Protein AF-A0AA36IF65-F1 (afdb_monomer)

Secondary structure (DSSP, 8-state):
----S----------S--HHHHHHHHHHHHHTTPPP---------SS----EEEETTEEEE--GGGG--HHHHHHH---TT----HHHHHHHHHHHHHHH-S-HHHHTT-HHHHTTT-SS--HHHHHHHHHHHHHHHHHHHHTTSS-HHHHHHHHHHTTS------S-------------GGG-----GGGSHHHHHHHHHHHHHTT--S-----S-HHHHHHHHHHHHHHHHHHH--

Nearest PDB structures (foldseek):
  8glv-assembly1_5V  TM=2.316E-01  e=8.257E+00  Chlamydomonas reinhardtii
  6ylh-assembly1_K  TM=1.339E-01  e=9.553E+00  Saccharomyces cerevisiae

Structure (mmCIF, N/CA/C/O backbone):
data_AF-A0AA36IF65-F1
#
_entry.id   AF-A0AA36IF65-F1
#
loop_
_atom_site.group_PDB
_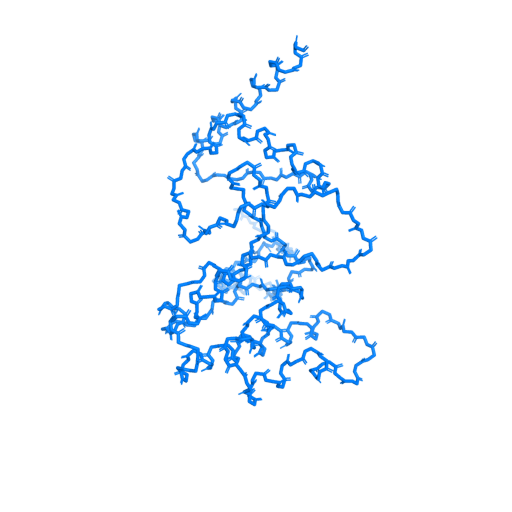atom_site.id
_atom_site.type_symbol
_atom_site.label_atom_id
_atom_site.label_alt_id
_atom_site.label_comp_id
_atom_site.label_asym_id
_atom_site.label_entity_id
_atom_site.label_seq_id
_atom_site.pdbx_PDB_ins_code
_atom_site.Cartn_x
_atom_site.Cartn_y
_atom_site.Cartn_z
_atom_site.occupancy
_atom_site.B_iso_or_equiv
_atom_site.auth_seq_id
_atom_site.auth_comp_id
_atom_site.auth_asym_id
_atom_site.auth_atom_id
_atom_site.pdbx_PDB_model_num
ATOM 1 N N . MET A 1 1 ? 43.201 -8.737 8.277 1.00 42.47 1 MET A N 1
ATOM 2 C CA . MET A 1 1 ? 41.983 -9.559 8.437 1.00 42.47 1 MET A CA 1
ATOM 3 C C . MET A 1 1 ? 41.700 -10.231 7.098 1.00 42.47 1 MET A C 1
ATOM 5 O O . MET A 1 1 ? 41.112 -9.619 6.213 1.00 42.47 1 MET A O 1
ATOM 9 N N . ALA A 1 2 ? 42.266 -11.419 6.876 1.00 44.50 2 ALA A N 1
ATOM 10 C CA . ALA A 1 2 ? 42.080 -12.145 5.625 1.00 44.50 2 ALA A CA 1
ATOM 11 C C . ALA A 1 2 ? 40.672 -12.751 5.626 1.00 44.50 2 ALA A C 1
ATOM 13 O O . ALA A 1 2 ? 40.390 -13.654 6.408 1.00 44.50 2 ALA A O 1
ATOM 14 N N . LEU A 1 3 ? 39.777 -12.212 4.793 1.00 59.91 3 LEU A N 1
ATOM 15 C CA . LEU A 1 3 ? 38.536 -12.897 4.431 1.00 59.91 3 LEU A CA 1
ATOM 16 C C . LEU A 1 3 ? 38.933 -14.253 3.847 1.00 59.91 3 LEU A C 1
ATOM 18 O O . LEU A 1 3 ? 39.599 -14.290 2.808 1.00 59.91 3 LEU A O 1
ATOM 22 N N . ILE A 1 4 ? 38.577 -15.321 4.557 1.00 67.69 4 ILE A N 1
ATOM 23 C CA . ILE A 1 4 ? 38.735 -16.706 4.117 1.00 67.69 4 ILE A CA 1
ATOM 24 C C . ILE A 1 4 ? 38.126 -16.813 2.710 1.00 67.69 4 ILE A C 1
ATOM 26 O O . ILE A 1 4 ? 37.019 -16.306 2.507 1.00 67.69 4 ILE A O 1
ATOM 30 N N . PRO A 1 5 ? 38.821 -17.412 1.727 1.00 70.25 5 PRO A N 1
ATOM 31 C CA . PRO A 1 5 ? 38.277 -17.614 0.392 1.00 70.25 5 PRO A CA 1
ATOM 32 C C . PRO A 1 5 ? 37.229 -18.733 0.445 1.00 70.25 5 PRO A C 1
ATOM 34 O O . PRO A 1 5 ? 37.506 -19.881 0.111 1.00 70.25 5 PRO A O 1
ATOM 37 N N . CYS A 1 6 ? 36.029 -18.413 0.925 1.00 79.00 6 CYS A N 1
ATOM 38 C CA . CYS A 1 6 ? 34.890 -19.319 0.936 1.00 79.00 6 CYS A CA 1
ATOM 39 C C . CYS A 1 6 ? 33.721 -18.736 0.128 1.00 79.00 6 CYS A C 1
ATOM 41 O O . CYS A 1 6 ? 33.548 -17.513 0.070 1.00 79.00 6 CYS A O 1
ATOM 43 N N . PRO A 1 7 ? 32.899 -19.596 -0.499 1.00 83.94 7 PRO A N 1
ATOM 44 C CA . PRO A 1 7 ? 31.612 -19.179 -1.031 1.00 83.94 7 PRO A CA 1
ATOM 45 C C . PRO A 1 7 ? 30.751 -18.572 0.080 1.00 83.94 7 PRO A C 1
ATOM 47 O O . PRO A 1 7 ? 30.733 -19.074 1.205 1.00 83.94 7 PRO A O 1
ATOM 50 N N . PHE A 1 8 ? 30.015 -17.513 -0.243 1.00 85.94 8 PHE A N 1
ATOM 51 C CA . PHE A 1 8 ? 29.078 -16.884 0.678 1.00 85.94 8 PHE A CA 1
ATOM 52 C C . PHE A 1 8 ? 27.702 -16.751 0.033 1.00 85.94 8 PHE A C 1
ATOM 54 O O . PHE A 1 8 ? 27.568 -16.678 -1.188 1.00 85.94 8 PHE A O 1
ATOM 61 N N . ILE A 1 9 ? 26.684 -16.674 0.885 1.00 90.31 9 ILE A N 1
ATOM 62 C CA . ILE A 1 9 ? 25.322 -16.308 0.510 1.00 90.31 9 ILE A CA 1
ATOM 63 C C . ILE A 1 9 ? 24.978 -15.063 1.324 1.00 90.31 9 ILE A C 1
ATOM 65 O O . ILE A 1 9 ? 24.987 -15.102 2.553 1.00 90.31 9 ILE A O 1
ATOM 69 N N . ALA A 1 10 ? 24.721 -13.949 0.640 1.00 88.25 10 ALA A N 1
ATOM 70 C CA . ALA A 1 10 ? 24.301 -12.703 1.269 1.00 88.25 10 ALA A CA 1
ATOM 71 C C . ALA A 1 10 ? 22.783 -12.558 1.129 1.00 88.25 10 ALA A C 1
ATOM 73 O O . ALA A 1 10 ? 22.265 -12.505 0.015 1.00 88.25 10 ALA A O 1
ATOM 74 N N . LEU A 1 11 ? 22.080 -12.491 2.259 1.00 90.81 11 LEU A N 1
ATOM 75 C CA . LEU A 1 11 ? 20.638 -12.268 2.306 1.00 90.81 11 LEU A CA 1
ATOM 76 C C . LEU A 1 11 ? 20.383 -10.847 2.802 1.00 90.81 11 LEU A C 1
ATOM 78 O O . LEU A 1 11 ? 20.843 -10.470 3.878 1.00 90.81 11 LEU A O 1
ATOM 82 N N . SER A 1 12 ? 19.662 -10.060 2.010 1.00 89.38 12 SER A N 1
ATOM 83 C CA . SER A 1 12 ? 19.303 -8.682 2.340 1.00 89.38 12 SER A CA 1
ATOM 84 C C . SER A 1 12 ? 17.829 -8.446 2.047 1.00 89.38 12 SER A C 1
ATOM 86 O O . SER A 1 12 ? 17.265 -9.045 1.131 1.00 89.38 12 SER A O 1
ATOM 88 N N . ALA A 1 13 ? 17.219 -7.528 2.796 1.00 85.56 13 ALA A N 1
ATOM 89 C CA . ALA A 1 13 ? 15.948 -6.942 2.395 1.00 85.56 13 ALA A CA 1
ATOM 90 C C . ALA A 1 13 ? 16.107 -6.177 1.069 1.00 85.56 13 ALA A C 1
ATOM 92 O O . ALA A 1 13 ? 17.218 -5.788 0.690 1.00 85.56 13 ALA A O 1
ATOM 93 N N . THR A 1 14 ? 14.988 -5.949 0.380 1.00 77.19 14 THR A N 1
ATOM 94 C CA . THR A 1 14 ? 14.942 -5.163 -0.856 1.00 77.19 14 THR A CA 1
ATOM 95 C C . THR A 1 14 ? 15.459 -3.748 -0.598 1.00 77.19 14 THR A C 1
ATOM 97 O O . THR A 1 14 ? 14.871 -3.004 0.187 1.00 77.19 14 THR A O 1
ATOM 100 N N . VAL A 1 15 ? 16.551 -3.385 -1.266 1.00 78.81 15 VAL A N 1
ATOM 101 C CA . VAL A 1 15 ? 17.138 -2.039 -1.261 1.00 78.81 15 VAL A CA 1
ATOM 102 C C . VAL A 1 15 ? 16.912 -1.382 -2.621 1.00 78.81 15 VAL A C 1
ATOM 104 O O . VAL A 1 15 ? 16.789 -2.079 -3.624 1.00 78.81 15 VAL A O 1
ATOM 107 N N . ALA A 1 16 ? 16.845 -0.050 -2.655 1.00 71.06 16 ALA A N 1
ATOM 108 C CA . ALA A 1 16 ? 16.502 0.697 -3.869 1.00 71.06 16 ALA A CA 1
ATOM 109 C C . ALA A 1 16 ? 17.501 0.482 -5.025 1.00 71.06 16 ALA A C 1
ATOM 111 O O . ALA A 1 16 ? 17.085 0.406 -6.177 1.00 71.06 16 ALA A O 1
ATOM 112 N N . ASP A 1 17 ? 18.796 0.358 -4.715 1.00 83.31 17 ASP A N 1
ATOM 113 C CA . ASP A 1 17 ? 19.840 0.049 -5.696 1.00 83.31 17 ASP A CA 1
ATOM 114 C C . ASP A 1 17 ? 20.902 -0.890 -5.091 1.00 83.31 17 ASP A C 1
ATOM 116 O O . ASP A 1 17 ? 21.791 -0.439 -4.358 1.00 83.31 17 ASP A O 1
ATOM 120 N N . PRO A 1 18 ? 20.834 -2.207 -5.360 1.00 86.12 18 PRO A N 1
ATOM 121 C CA . PRO A 1 18 ? 21.841 -3.152 -4.888 1.00 86.12 18 PRO A CA 1
ATOM 122 C C . PRO A 1 18 ? 23.112 -3.152 -5.753 1.00 86.12 18 PRO A C 1
ATOM 124 O O . PRO A 1 18 ? 24.116 -3.754 -5.357 1.00 86.12 18 PRO A O 1
ATOM 127 N N . SER A 1 19 ? 23.106 -2.472 -6.906 1.00 88.12 19 SER A N 1
ATOM 128 C CA . SER A 1 19 ? 24.181 -2.522 -7.904 1.00 88.12 19 SER A CA 1
ATOM 129 C C . SER A 1 19 ? 25.497 -2.014 -7.338 1.00 88.12 19 SER A C 1
ATOM 131 O O . SER A 1 19 ? 26.549 -2.588 -7.597 1.00 88.12 19 SER A O 1
ATOM 133 N N . VAL A 1 20 ? 25.462 -0.959 -6.520 1.00 89.56 20 VAL A N 1
ATOM 134 C CA . VAL A 1 20 ? 26.668 -0.383 -5.907 1.00 89.56 20 VAL A CA 1
ATOM 135 C C . VAL A 1 20 ? 27.396 -1.416 -5.047 1.00 89.56 20 VAL A C 1
ATOM 137 O O . VAL A 1 20 ? 28.608 -1.606 -5.184 1.00 89.56 20 VAL A O 1
ATOM 140 N N . PHE A 1 21 ? 26.657 -2.111 -4.181 1.00 88.88 21 PHE A N 1
ATOM 141 C CA . PHE A 1 21 ? 27.223 -3.121 -3.292 1.00 88.88 21 PHE A CA 1
ATOM 142 C C . PHE A 1 21 ? 27.642 -4.380 -4.059 1.00 88.88 21 PHE A C 1
ATOM 144 O O . PHE A 1 21 ? 28.725 -4.916 -3.820 1.00 88.88 21 PHE A O 1
ATOM 151 N N . HIS A 1 22 ? 26.837 -4.805 -5.037 1.00 90.94 22 HIS A N 1
ATOM 152 C CA . HIS A 1 22 ? 27.149 -5.932 -5.918 1.00 90.94 22 HIS A CA 1
ATOM 153 C C . HIS A 1 22 ? 28.421 -5.692 -6.742 1.00 90.94 22 HIS A C 1
ATOM 155 O O . HIS A 1 22 ? 29.320 -6.531 -6.730 1.00 90.94 22 HIS A O 1
ATOM 161 N N . ASN A 1 23 ? 28.565 -4.516 -7.355 1.00 92.25 23 ASN A N 1
ATOM 162 C CA . ASN A 1 23 ? 29.760 -4.118 -8.106 1.00 92.25 23 ASN A CA 1
ATOM 163 C C . ASN A 1 23 ? 30.998 -4.022 -7.207 1.00 92.25 23 ASN A C 1
ATOM 165 O O . ASN A 1 23 ? 32.114 -4.339 -7.623 1.00 92.25 23 ASN A O 1
ATOM 169 N N . TRP A 1 24 ? 30.833 -3.562 -5.964 1.00 91.31 24 TRP A N 1
ATOM 170 C CA . TRP A 1 24 ? 31.922 -3.562 -4.993 1.00 91.31 24 TRP A CA 1
ATOM 171 C C . TRP A 1 24 ? 32.375 -4.989 -4.651 1.00 91.31 24 TRP A C 1
ATOM 173 O O . TRP A 1 24 ? 33.571 -5.269 -4.747 1.00 91.31 24 TRP A O 1
ATOM 183 N N . LEU A 1 25 ? 31.444 -5.900 -4.347 1.00 89.94 25 LEU A N 1
ATOM 184 C CA . LEU A 1 25 ? 31.748 -7.314 -4.096 1.00 89.94 25 LEU A CA 1
ATOM 185 C C . LEU A 1 25 ? 32.389 -7.994 -5.314 1.00 89.94 25 LEU A C 1
ATOM 187 O O . LEU A 1 25 ? 33.366 -8.726 -5.160 1.00 89.94 25 LEU A O 1
ATOM 191 N N . GLY A 1 26 ? 31.886 -7.711 -6.520 1.00 90.44 26 GLY A N 1
ATOM 192 C CA . GLY A 1 26 ? 32.433 -8.224 -7.776 1.00 90.44 26 GLY A CA 1
ATOM 193 C C . GLY A 1 26 ? 33.911 -7.876 -7.944 1.00 90.44 26 GLY A C 1
ATOM 194 O O . GLY A 1 26 ? 34.735 -8.773 -8.098 1.00 90.44 26 GLY A O 1
ATOM 195 N N . ARG A 1 27 ? 34.273 -6.595 -7.779 1.00 91.12 27 ARG A N 1
ATOM 196 C CA . ARG A 1 27 ? 35.672 -6.134 -7.868 1.00 91.12 27 ARG A CA 1
ATOM 197 C C . ARG A 1 27 ? 36.592 -6.787 -6.835 1.00 91.12 27 ARG A C 1
ATOM 199 O O . ARG A 1 27 ? 37.756 -7.058 -7.125 1.00 91.12 27 ARG A O 1
ATOM 206 N N . VAL A 1 28 ? 36.099 -7.017 -5.616 1.00 89.44 28 VAL A N 1
ATOM 207 C CA . VAL A 1 28 ? 36.880 -7.677 -4.557 1.00 89.44 28 VAL A CA 1
ATOM 208 C C . VAL A 1 28 ? 37.135 -9.144 -4.900 1.00 89.44 28 VAL A C 1
ATOM 210 O O . VAL A 1 28 ? 38.255 -9.617 -4.698 1.00 89.44 28 VAL A O 1
ATOM 213 N N . ASN A 1 29 ? 36.129 -9.845 -5.427 1.00 89.00 29 ASN A N 1
ATOM 214 C CA . ASN A 1 29 ? 36.260 -11.243 -5.828 1.00 89.00 29 ASN A CA 1
ATOM 215 C C . ASN A 1 29 ? 37.153 -11.407 -7.061 1.00 89.00 29 ASN A C 1
ATOM 217 O O . ASN A 1 29 ? 38.026 -12.268 -7.039 1.00 89.00 29 ASN A O 1
ATOM 221 N N . GLU A 1 30 ? 37.008 -10.552 -8.077 1.00 88.81 30 GLU A N 1
ATOM 222 C CA . GLU A 1 30 ? 37.871 -10.542 -9.268 1.00 88.81 30 GLU A CA 1
ATOM 223 C C . GLU A 1 30 ? 39.342 -10.343 -8.894 1.00 88.81 30 GLU A C 1
ATOM 225 O O . GLU A 1 30 ? 40.199 -11.113 -9.318 1.00 88.81 30 GLU A O 1
ATOM 230 N N . LYS A 1 31 ? 39.643 -9.373 -8.017 1.00 88.50 31 LYS A N 1
ATOM 231 C CA . LYS A 1 31 ? 41.015 -9.121 -7.541 1.00 88.50 31 LYS A CA 1
ATOM 232 C C . LYS A 1 31 ? 41.625 -10.310 -6.786 1.00 88.50 31 LYS A C 1
ATOM 234 O O . LYS A 1 31 ? 42.844 -10.401 -6.675 1.00 88.50 31 LYS A O 1
ATOM 239 N N . LYS A 1 32 ? 40.791 -11.176 -6.214 1.00 87.06 32 LYS A N 1
ATOM 240 C CA . LYS A 1 32 ? 41.209 -12.365 -5.465 1.00 87.06 32 LYS A CA 1
ATOM 241 C C . LYS A 1 32 ? 41.091 -13.659 -6.272 1.00 87.06 32 LYS A C 1
ATOM 243 O O . LYS A 1 32 ? 41.261 -14.720 -5.682 1.00 87.06 32 LYS A O 1
ATOM 248 N N . GLU A 1 33 ? 40.765 -13.570 -7.562 1.00 86.06 33 GLU A N 1
ATOM 249 C CA . GLU A 1 33 ? 40.533 -14.727 -8.438 1.00 86.06 33 GLU A CA 1
ATOM 250 C C . GLU A 1 33 ? 39.476 -15.699 -7.867 1.00 86.06 33 GLU A C 1
ATOM 252 O O . GLU A 1 33 ? 39.563 -16.917 -8.007 1.00 86.06 33 GLU A O 1
ATOM 257 N N . LEU A 1 34 ? 38.458 -15.151 -7.190 1.00 85.88 34 LEU A N 1
ATOM 258 C CA . LEU A 1 34 ? 37.340 -15.903 -6.617 1.00 85.88 34 LEU A CA 1
ATOM 259 C C . LEU A 1 34 ? 36.158 -15.988 -7.591 1.00 85.88 34 LEU A C 1
ATOM 261 O O . LEU A 1 34 ? 36.076 -15.270 -8.587 1.00 85.88 34 LEU A O 1
ATOM 265 N N . ALA A 1 35 ? 35.195 -16.853 -7.266 1.00 86.44 35 ALA A N 1
ATOM 266 C CA . ALA A 1 35 ? 33.988 -17.046 -8.062 1.00 86.44 35 ALA A CA 1
ATOM 267 C C . ALA A 1 35 ? 33.180 -15.747 -8.262 1.00 86.44 35 ALA A C 1
ATOM 269 O O . ALA A 1 35 ? 33.113 -14.875 -7.385 1.00 86.44 35 ALA A O 1
ATOM 270 N N . LYS A 1 36 ? 32.510 -15.662 -9.420 1.00 89.44 36 LYS A N 1
ATOM 271 C CA . LYS A 1 36 ? 31.626 -14.552 -9.791 1.00 89.44 36 LYS A CA 1
ATOM 272 C C . LYS A 1 36 ? 30.493 -14.396 -8.776 1.00 89.44 36 LYS A C 1
ATOM 274 O O . LYS A 1 36 ? 29.796 -15.355 -8.457 1.00 89.44 36 LYS A O 1
ATOM 279 N N . VAL A 1 37 ? 30.262 -13.161 -8.338 1.00 90.56 37 VAL A N 1
ATOM 280 C CA . VAL A 1 37 ? 29.135 -12.819 -7.464 1.00 90.56 37 VAL A CA 1
ATOM 281 C C . VAL A 1 37 ? 27.868 -12.693 -8.312 1.00 90.56 37 VAL A C 1
ATOM 283 O O . VAL A 1 37 ? 27.758 -11.795 -9.147 1.00 90.56 37 VAL A O 1
ATOM 286 N N . SER A 1 38 ? 26.903 -13.588 -8.115 1.00 91.62 38 SER A N 1
ATOM 287 C CA . SER A 1 38 ? 25.567 -13.497 -8.716 1.00 91.62 38 SER A CA 1
ATOM 288 C C . SER A 1 38 ? 24.612 -12.726 -7.807 1.00 91.62 38 SER A C 1
ATOM 290 O O . SER A 1 38 ? 24.595 -12.964 -6.600 1.00 91.62 38 SER A O 1
ATOM 292 N N . ILE A 1 39 ? 23.787 -11.856 -8.387 1.00 91.12 39 ILE A N 1
ATOM 293 C CA . ILE A 1 39 ? 22.689 -11.183 -7.689 1.00 91.12 39 ILE A CA 1
ATOM 294 C C . ILE A 1 39 ? 21.350 -11.768 -8.142 1.00 91.12 39 ILE A C 1
ATOM 296 O O . ILE A 1 39 ? 21.144 -12.006 -9.331 1.00 91.12 39 ILE A O 1
ATOM 300 N N . ILE A 1 40 ? 20.456 -12.015 -7.186 1.00 90.88 40 ILE A N 1
ATOM 301 C CA . ILE A 1 40 ? 19.083 -12.465 -7.424 1.00 90.88 40 ILE A CA 1
ATOM 302 C C . ILE A 1 40 ? 18.164 -11.504 -6.671 1.00 90.88 40 ILE A C 1
ATOM 304 O O . ILE A 1 40 ? 18.288 -11.352 -5.456 1.00 90.88 40 ILE A O 1
ATOM 308 N N . GLU A 1 41 ? 17.257 -10.846 -7.391 1.00 89.12 41 GLU A N 1
ATOM 309 C CA . GLU A 1 41 ? 16.286 -9.909 -6.823 1.00 89.12 41 GLU A CA 1
ATOM 310 C C . GLU A 1 41 ? 14.873 -10.488 -6.875 1.00 89.12 41 GLU A C 1
ATOM 312 O O . GLU A 1 41 ? 14.410 -10.952 -7.917 1.00 89.12 41 GLU A O 1
ATOM 317 N N . HIS A 1 42 ? 14.150 -10.373 -5.763 1.00 86.38 42 HIS A N 1
ATOM 318 C CA . HIS A 1 42 ? 12.723 -10.665 -5.691 1.00 86.38 42 HIS A CA 1
ATOM 319 C C . HIS A 1 42 ? 11.984 -9.415 -5.214 1.00 86.38 42 HIS A C 1
ATOM 321 O O . HIS A 1 42 ? 12.172 -8.974 -4.083 1.00 86.38 42 HIS A O 1
ATOM 327 N N . ARG A 1 43 ? 11.158 -8.830 -6.090 1.00 82.19 43 ARG A N 1
ATOM 328 C CA . ARG A 1 43 ? 10.377 -7.614 -5.791 1.00 82.19 43 ARG A CA 1
ATOM 329 C C . ARG A 1 43 ? 8.938 -7.907 -5.373 1.00 82.19 43 ARG A C 1
ATOM 331 O O . ARG A 1 43 ? 8.308 -7.079 -4.725 1.00 82.19 43 ARG A O 1
ATOM 338 N N . GLU A 1 44 ? 8.425 -9.082 -5.729 1.00 82.25 44 GLU A N 1
ATOM 339 C CA . GLU A 1 44 ? 7.059 -9.471 -5.396 1.00 82.25 44 GLU A CA 1
ATOM 340 C C . GLU A 1 44 ? 6.971 -9.923 -3.937 1.00 82.25 44 GLU A C 1
ATOM 342 O O . GLU A 1 44 ? 7.702 -10.813 -3.492 1.00 82.25 44 GLU A O 1
ATOM 347 N N . ARG A 1 45 ? 6.037 -9.335 -3.189 1.00 82.44 45 ARG A N 1
ATOM 348 C CA . ARG A 1 45 ? 5.719 -9.788 -1.834 1.00 82.44 45 ARG A CA 1
ATOM 349 C C . ARG A 1 45 ? 4.732 -10.940 -1.922 1.00 82.44 45 ARG A C 1
ATOM 351 O O . ARG A 1 45 ? 3.711 -10.793 -2.572 1.00 82.44 45 ARG A O 1
ATOM 358 N N . TRP A 1 46 ? 4.972 -12.045 -1.219 1.00 79.69 46 TRP A N 1
ATOM 359 C CA . TRP A 1 46 ? 4.053 -13.193 -1.193 1.00 79.69 46 TRP A CA 1
ATOM 360 C C . TRP A 1 46 ? 2.691 -12.884 -0.564 1.00 79.69 46 TRP A C 1
ATOM 362 O O . TRP A 1 46 ? 1.669 -13.278 -1.122 1.00 79.69 46 TRP A O 1
ATOM 372 N N . ASN A 1 47 ? 2.673 -12.106 0.516 1.00 82.25 47 ASN A N 1
ATOM 373 C CA . ASN A 1 47 ? 1.445 -11.693 1.191 1.00 82.25 47 ASN A CA 1
ATOM 374 C C . ASN A 1 47 ? 1.049 -10.273 0.798 1.00 82.25 47 ASN A C 1
ATOM 376 O O . ASN A 1 47 ? 1.884 -9.370 0.776 1.00 82.25 47 ASN A O 1
ATOM 380 N N . ASP A 1 48 ? -0.228 -10.068 0.517 1.00 83.75 48 ASP A N 1
ATOM 381 C CA . ASP A 1 48 ? -0.749 -8.730 0.281 1.00 83.75 48 ASP A CA 1
ATOM 382 C C . ASP A 1 48 ? -0.827 -7.934 1.588 1.00 83.75 48 ASP A C 1
ATOM 384 O O . ASP A 1 48 ? -1.100 -8.476 2.660 1.00 83.75 48 ASP A O 1
ATOM 388 N N . LEU A 1 49 ? -0.558 -6.630 1.497 1.00 85.62 49 LEU A N 1
ATOM 389 C CA . LEU A 1 49 ? -0.629 -5.725 2.639 1.00 85.62 49 LEU A CA 1
ATOM 390 C C . LEU A 1 49 ? -1.956 -4.974 2.634 1.00 85.62 49 LEU A C 1
ATOM 392 O O . LEU A 1 49 ? -2.174 -4.076 1.812 1.00 85.62 49 LEU A O 1
ATOM 396 N N . TYR A 1 50 ? -2.797 -5.309 3.607 1.00 87.31 50 TYR A N 1
ATOM 397 C CA . TYR A 1 50 ? -4.004 -4.560 3.922 1.00 87.31 50 TYR A CA 1
ATOM 398 C C . TYR A 1 50 ? -3.643 -3.329 4.741 1.00 87.31 50 TYR A C 1
ATOM 400 O O . TYR A 1 50 ? -2.945 -3.415 5.753 1.00 87.31 50 TYR A O 1
ATOM 408 N N . LYS A 1 51 ? -4.107 -2.172 4.284 1.00 88.81 51 LYS A N 1
ATOM 409 C CA . LYS A 1 51 ? -3.753 -0.887 4.877 1.00 88.81 51 LYS A CA 1
ATOM 410 C C . LYS A 1 51 ? -4.933 -0.401 5.699 1.00 88.81 51 LYS A C 1
ATOM 412 O O . LYS A 1 51 ? -6.076 -0.464 5.255 1.00 88.81 51 LYS A O 1
ATOM 417 N N . TYR A 1 52 ? -4.637 0.075 6.897 1.00 88.00 52 TYR A N 1
ATOM 418 C CA . TYR A 1 52 ? -5.623 0.601 7.825 1.00 88.00 52 TYR A CA 1
ATOM 419 C C . TYR A 1 52 ? -5.125 1.918 8.404 1.00 88.00 52 TYR A C 1
ATOM 421 O O . TYR A 1 52 ? -3.920 2.159 8.491 1.00 88.00 52 TYR A O 1
ATOM 429 N N . VAL A 1 53 ? -6.064 2.747 8.832 1.0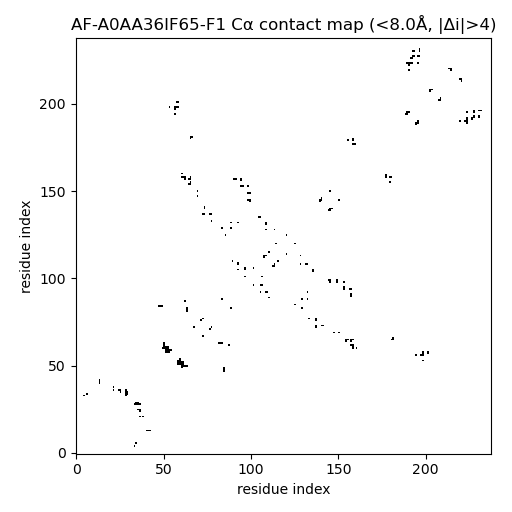0 87.81 53 VAL A N 1
ATOM 430 C CA . VAL A 1 53 ? -5.815 3.967 9.586 1.00 87.81 53 VAL A CA 1
ATOM 431 C C . VAL A 1 53 ? -6.584 3.898 10.899 1.00 87.81 53 VAL A C 1
ATOM 433 O O . VAL A 1 53 ? -7.746 3.494 10.935 1.00 87.81 53 VAL A O 1
ATOM 436 N N . TRP A 1 54 ? -5.918 4.270 11.988 1.00 86.50 54 TRP A N 1
ATOM 437 C CA . TRP A 1 54 ? -6.568 4.480 13.274 1.00 86.50 54 TRP A CA 1
ATOM 438 C C . TRP A 1 54 ? -7.011 5.935 13.365 1.00 86.50 54 TRP A C 1
ATOM 440 O O . TRP A 1 54 ? -6.173 6.838 13.383 1.00 86.50 54 TRP A O 1
ATOM 450 N N . HIS A 1 55 ? -8.318 6.176 13.402 1.00 83.81 55 HIS A N 1
ATOM 451 C CA . HIS A 1 55 ? -8.866 7.525 13.489 1.00 83.81 55 HIS A CA 1
ATOM 452 C C . HIS 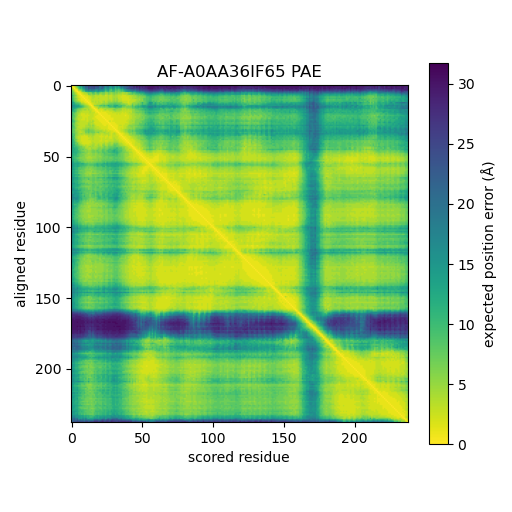A 1 55 ? -10.147 7.531 14.322 1.00 83.81 55 HIS A C 1
ATOM 454 O O . HIS A 1 55 ? -10.970 6.630 14.194 1.00 83.81 55 HIS A O 1
ATOM 460 N N . LYS A 1 56 ? -10.303 8.541 15.192 1.00 82.38 56 LYS A N 1
ATOM 461 C CA . LYS A 1 56 ? -11.466 8.703 16.088 1.00 82.38 56 LYS A CA 1
ATOM 462 C C . LYS A 1 56 ? -11.832 7.438 16.888 1.00 82.38 56 LYS A C 1
ATOM 464 O O . LYS A 1 56 ? -12.999 7.174 17.142 1.00 82.38 56 LYS A O 1
ATOM 469 N N . GLY A 1 57 ? -10.824 6.672 17.310 1.00 83.12 57 GLY A N 1
ATOM 470 C CA . GLY A 1 57 ? -11.024 5.471 18.126 1.00 83.12 57 GLY A CA 1
ATOM 471 C C . GLY A 1 57 ? -11.414 4.217 17.343 1.00 83.12 57 GLY A C 1
ATOM 472 O O . GLY A 1 57 ? -11.786 3.230 17.965 1.00 83.12 57 GLY A O 1
ATOM 473 N N . GLU A 1 58 ? -11.319 4.238 16.011 1.00 83.38 58 GLU A N 1
ATOM 474 C CA . GLU A 1 58 ? -11.645 3.090 15.171 1.00 83.38 58 GLU A CA 1
ATOM 475 C C . GLU A 1 58 ? -10.533 2.766 14.174 1.00 83.38 58 GLU A C 1
ATOM 477 O O . GLU A 1 58 ? -9.945 3.652 13.543 1.00 83.38 58 GLU A O 1
ATOM 482 N N . LEU A 1 59 ? -10.302 1.467 13.963 1.00 84.44 59 LEU A N 1
ATOM 483 C CA . LEU A 1 59 ? -9.449 0.976 12.885 1.00 84.44 59 LEU A CA 1
ATOM 484 C C . LEU A 1 59 ? -10.254 0.827 11.584 1.00 84.44 59 LEU A C 1
ATOM 486 O O . LEU A 1 59 ? -11.058 -0.111 11.444 1.00 84.44 59 LEU A O 1
ATOM 490 N N . ARG A 1 60 ? -10.000 1.726 10.628 1.00 84.88 60 ARG A N 1
ATOM 491 C CA . ARG A 1 60 ? -10.687 1.824 9.330 1.00 84.88 60 ARG A CA 1
ATOM 492 C C . ARG A 1 60 ? -9.772 1.361 8.191 1.00 84.88 60 ARG A C 1
ATOM 494 O O . ARG A 1 60 ? -8.588 1.695 8.228 1.00 84.88 60 ARG A O 1
ATOM 501 N N . PRO A 1 61 ? -10.252 0.587 7.201 1.00 86.44 61 PRO A N 1
ATOM 502 C CA . PRO A 1 61 ? -9.434 0.259 6.039 1.00 86.44 61 PRO A CA 1
ATOM 503 C C . PRO A 1 61 ? -9.075 1.539 5.267 1.00 86.44 61 PRO A C 1
ATOM 505 O O . PRO A 1 61 ? -9.810 2.525 5.303 1.00 86.44 61 PRO A O 1
ATOM 508 N N . LEU A 1 62 ? -7.918 1.546 4.613 1.00 87.31 62 LEU A N 1
ATOM 509 C CA . LEU A 1 62 ? -7.381 2.705 3.907 1.00 87.31 62 LEU A CA 1
ATOM 510 C C . LEU A 1 62 ? -7.063 2.322 2.468 1.00 87.31 62 LEU A C 1
ATOM 512 O O . LEU A 1 62 ? -6.081 1.628 2.206 1.00 87.31 62 LEU A O 1
ATOM 516 N N . HIS A 1 63 ? -7.868 2.818 1.529 1.00 91.06 63 HIS A N 1
ATOM 517 C CA . HIS A 1 63 ? -7.626 2.552 0.121 1.00 91.06 63 HIS A CA 1
ATOM 518 C C . HIS A 1 63 ? -6.407 3.377 -0.334 1.00 91.06 63 HIS A C 1
ATOM 520 O O . HIS A 1 63 ? -6.399 4.595 -0.129 1.00 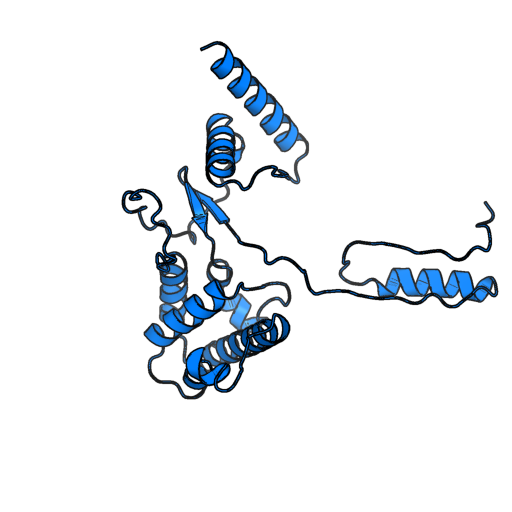91.06 63 HIS A O 1
ATOM 526 N N . PRO A 1 64 ? -5.390 2.782 -0.988 1.00 90.56 64 PRO A N 1
ATOM 527 C CA . PRO A 1 64 ? -4.143 3.483 -1.317 1.00 90.56 64 PRO A CA 1
ATOM 528 C C . PRO A 1 64 ? -4.341 4.750 -2.160 1.00 90.56 64 PRO A C 1
ATOM 530 O O . PRO A 1 64 ? -3.609 5.726 -2.010 1.00 90.56 64 PRO A O 1
ATOM 533 N N . PHE A 1 65 ? -5.361 4.756 -3.024 1.00 90.50 65 PHE A N 1
ATOM 534 C CA . PHE A 1 65 ? -5.674 5.909 -3.874 1.00 90.50 65 PHE A CA 1
ATOM 535 C C . PHE A 1 65 ? -6.203 7.120 -3.093 1.00 90.50 65 PHE A C 1
ATOM 537 O O . PHE A 1 65 ? -6.091 8.234 -3.593 1.00 90.50 65 PHE A O 1
ATOM 544 N N . CYS A 1 66 ? -6.696 6.947 -1.862 1.00 87.12 66 CYS A N 1
ATOM 545 C CA . CYS A 1 66 ? -7.133 8.072 -1.032 1.00 87.12 66 CYS A CA 1
ATOM 546 C C . CYS A 1 66 ? -5.970 8.954 -0.562 1.00 87.12 66 CYS A C 1
ATOM 548 O O . CYS A 1 66 ? -6.178 10.099 -0.172 1.00 87.12 66 CYS A O 1
ATOM 550 N N . CYS A 1 67 ? -4.745 8.425 -0.588 1.00 85.69 67 CYS A N 1
ATOM 551 C CA . CYS A 1 67 ? -3.535 9.146 -0.200 1.00 85.69 67 CYS A CA 1
ATOM 552 C C . CYS A 1 67 ? -2.868 9.869 -1.381 1.00 85.69 67 CYS A C 1
ATOM 554 O O . CYS A 1 67 ? -1.803 10.465 -1.214 1.00 85.69 67 CYS A O 1
ATOM 556 N N . LEU A 1 68 ? -3.443 9.785 -2.584 1.00 89.25 68 LEU A N 1
ATOM 557 C CA . LEU A 1 68 ? -2.870 10.389 -3.778 1.00 89.25 68 LEU A CA 1
ATOM 558 C C . LEU A 1 68 ? -3.227 11.871 -3.878 1.00 89.25 68 LEU A C 1
ATOM 560 O O . LEU A 1 68 ? -4.361 12.283 -3.658 1.00 89.25 68 LEU A O 1
ATOM 564 N N . VAL A 1 69 ? -2.246 12.667 -4.297 1.00 88.44 69 VAL A N 1
ATOM 565 C CA . VAL A 1 69 ? -2.442 14.078 -4.637 1.00 88.44 69 VAL A CA 1
ATOM 566 C C . VAL A 1 69 ? -2.538 14.193 -6.153 1.00 88.44 69 VAL A C 1
ATOM 568 O O . VAL A 1 69 ? -1.554 13.934 -6.848 1.00 88.44 69 VAL A O 1
ATOM 571 N N . GLU A 1 70 ? -3.703 14.600 -6.663 1.00 90.12 70 GLU A N 1
ATOM 572 C CA . GLU A 1 70 ? -4.006 14.659 -8.102 1.00 90.12 70 GLU A CA 1
ATOM 573 C C . GLU A 1 70 ? -2.898 15.352 -8.912 1.00 90.12 70 GLU A C 1
ATOM 575 O O . GLU A 1 70 ? -2.400 14.807 -9.897 1.00 90.12 70 GLU A O 1
ATOM 580 N N . SER A 1 71 ? -2.462 16.535 -8.471 1.00 89.75 71 SER A N 1
ATOM 581 C CA . SER A 1 71 ? -1.441 17.330 -9.164 1.00 89.75 71 SER A CA 1
ATOM 582 C C . SER A 1 71 ? -0.084 16.622 -9.247 1.00 89.75 71 SER A C 1
ATOM 584 O O . SER A 1 71 ? 0.609 16.741 -10.259 1.00 89.75 71 SER A O 1
ATOM 586 N N . SER A 1 72 ? 0.281 15.848 -8.219 1.00 90.38 72 SER A N 1
ATOM 587 C CA . SER A 1 72 ? 1.499 15.033 -8.208 1.00 90.38 72 SER A CA 1
ATOM 588 C C . SER A 1 72 ? 1.368 13.842 -9.154 1.00 90.38 72 SER A C 1
ATOM 590 O O . SER A 1 72 ? 2.267 13.601 -9.955 1.00 90.38 72 SER A O 1
ATOM 592 N N . VAL A 1 73 ? 0.224 13.151 -9.138 1.00 91.06 73 VAL A N 1
ATOM 593 C CA . VAL A 1 73 ? -0.024 11.988 -10.005 1.00 91.06 73 VAL A CA 1
ATOM 594 C C . VAL A 1 73 ? -0.059 12.383 -11.481 1.00 91.06 73 VAL A C 1
ATOM 596 O O . VAL A 1 73 ? 0.528 11.698 -12.315 1.00 91.06 73 VAL A O 1
ATOM 599 N N . ARG A 1 74 ? -0.678 13.520 -11.820 1.00 89.94 74 ARG A N 1
ATOM 600 C CA . ARG A 1 74 ? -0.687 14.050 -13.194 1.00 89.94 74 ARG A CA 1
ATOM 601 C C . ARG A 1 74 ? 0.720 14.351 -13.708 1.00 89.94 74 ARG A C 1
ATOM 603 O O . ARG A 1 74 ? 1.012 14.082 -14.870 1.00 89.94 74 ARG A O 1
ATOM 610 N N . ARG A 1 75 ? 1.574 14.921 -12.852 1.00 89.19 75 ARG A N 1
ATOM 611 C CA . ARG A 1 75 ? 2.921 15.375 -13.224 1.00 89.19 75 ARG A CA 1
ATOM 612 C C . ARG A 1 75 ? 3.945 14.243 -13.240 1.00 89.19 75 ARG A C 1
ATOM 614 O O . ARG A 1 75 ? 4.727 14.147 -14.177 1.00 89.19 75 ARG A O 1
ATOM 621 N N . ASN A 1 76 ? 3.935 13.408 -12.206 1.00 90.19 76 ASN A N 1
ATOM 622 C CA . ASN A 1 76 ? 4.998 12.447 -11.913 1.00 90.19 76 ASN A CA 1
ATOM 623 C C . ASN A 1 76 ? 4.558 10.986 -12.111 1.00 90.19 76 ASN A C 1
ATOM 625 O O . ASN A 1 76 ? 5.391 10.087 -12.046 1.00 90.19 76 ASN A O 1
ATOM 629 N N . GLY A 1 77 ? 3.267 10.734 -12.346 1.00 89.31 77 GLY A N 1
ATOM 630 C CA . GLY A 1 77 ? 2.699 9.389 -12.361 1.00 89.31 77 GLY A CA 1
ATOM 631 C C . GLY A 1 77 ? 2.478 8.816 -10.957 1.00 89.31 77 GLY A C 1
ATOM 632 O O . GLY A 1 77 ? 2.523 9.523 -9.949 1.00 89.31 77 GLY A O 1
ATOM 633 N N . MET A 1 78 ? 2.205 7.512 -10.897 1.00 89.38 78 MET A N 1
ATOM 634 C CA . MET A 1 78 ? 2.082 6.762 -9.644 1.00 89.38 78 MET A CA 1
ATOM 635 C C . MET A 1 78 ? 3.401 6.075 -9.283 1.00 89.38 78 MET A C 1
ATOM 637 O O . MET A 1 78 ? 4.144 5.650 -10.165 1.00 89.38 78 MET A O 1
ATOM 641 N N . SER A 1 79 ? 3.660 5.920 -7.981 1.00 85.56 79 SER A N 1
ATOM 642 C CA . SER A 1 79 ? 4.790 5.115 -7.503 1.00 85.56 79 SER A CA 1
ATOM 643 C C . SER A 1 79 ? 4.608 3.639 -7.869 1.00 85.56 79 SER A C 1
ATOM 645 O O . SER A 1 79 ? 3.502 3.102 -7.760 1.00 85.56 79 SER A O 1
ATOM 647 N N . SER A 1 80 ? 5.704 2.968 -8.236 1.00 81.25 80 SER A N 1
ATOM 648 C CA . SER A 1 80 ? 5.743 1.515 -8.441 1.00 81.25 80 SER A CA 1
ATOM 649 C C . SER A 1 80 ? 5.383 0.730 -7.180 1.00 81.25 80 SER A C 1
ATOM 651 O O . SER A 1 80 ? 4.845 -0.370 -7.279 1.00 81.25 80 SER A O 1
ATOM 653 N N . ASP A 1 81 ? 5.630 1.308 -6.003 1.00 83.00 81 ASP A N 1
ATOM 654 C CA . ASP A 1 81 ? 5.438 0.645 -4.708 1.00 83.00 81 ASP A CA 1
ATOM 655 C C . ASP A 1 81 ? 3.985 0.720 -4.212 1.00 83.00 81 ASP A C 1
ATOM 657 O O . ASP A 1 81 ? 3.614 0.080 -3.223 1.00 83.00 81 ASP A O 1
ATOM 661 N N . LEU A 1 82 ? 3.139 1.499 -4.896 1.00 88.75 82 LEU A N 1
ATOM 662 C CA . LEU A 1 82 ? 1.722 1.637 -4.579 1.00 88.75 82 LEU A CA 1
ATOM 663 C C . LEU A 1 82 ? 0.973 0.372 -4.997 1.00 88.75 82 LEU A C 1
ATOM 665 O O . LEU A 1 82 ? 0.402 0.339 -6.077 1.00 88.75 82 LEU A O 1
ATOM 669 N N . THR A 1 83 ? 0.971 -0.667 -4.170 1.00 89.19 83 THR A N 1
ATOM 670 C CA . THR A 1 83 ? 0.291 -1.936 -4.475 1.00 89.19 83 THR A CA 1
ATOM 671 C C . THR A 1 83 ? -1.164 -1.952 -4.010 1.00 89.19 83 THR A C 1
ATOM 673 O O . THR A 1 83 ? -1.486 -1.467 -2.917 1.00 89.19 83 THR A O 1
ATOM 676 N N . LEU A 1 84 ? -2.027 -2.535 -4.841 1.00 91.44 84 LEU A N 1
ATOM 677 C CA . LEU A 1 84 ? -3.436 -2.787 -4.564 1.00 91.44 84 LEU A CA 1
ATOM 678 C C . LEU A 1 84 ? -3.672 -4.273 -4.285 1.00 91.44 84 LEU A C 1
ATOM 680 O O . LEU A 1 84 ? -3.042 -5.146 -4.886 1.00 91.44 84 LEU A O 1
ATOM 684 N N . VAL A 1 85 ? -4.619 -4.561 -3.401 1.00 90.62 85 VAL A N 1
ATOM 685 C CA . VAL A 1 85 ? -5.188 -5.906 -3.237 1.00 90.62 85 VAL A CA 1
ATOM 686 C C . VAL A 1 85 ? -6.382 -6.081 -4.189 1.00 90.62 85 VAL A C 1
ATOM 688 O O . VAL A 1 85 ? -7.000 -5.084 -4.567 1.00 90.62 85 VAL A O 1
ATOM 691 N N . PRO A 1 86 ? -6.777 -7.308 -4.576 1.00 90.00 86 PRO A N 1
ATOM 692 C CA . PRO A 1 86 ? -7.853 -7.514 -5.556 1.00 90.00 86 PRO A CA 1
ATOM 693 C C . PRO A 1 86 ? -9.159 -6.783 -5.216 1.00 90.00 86 PRO A C 1
ATOM 695 O O . PRO A 1 86 ? -9.796 -6.200 -6.091 1.00 90.00 86 PRO A O 1
ATOM 698 N N . ARG A 1 87 ? -9.522 -6.736 -3.928 1.00 87.94 87 ARG A N 1
ATOM 699 C CA . ARG A 1 87 ? -10.694 -5.989 -3.444 1.00 87.94 87 ARG A CA 1
ATOM 700 C C . ARG A 1 87 ? -10.592 -4.490 -3.740 1.00 87.94 87 ARG A C 1
ATOM 702 O O . ARG A 1 87 ? -11.556 -3.908 -4.224 1.00 87.94 87 ARG A O 1
ATOM 709 N N . GLU A 1 88 ? -9.433 -3.889 -3.480 1.00 91.62 88 GLU A N 1
ATOM 710 C CA . GLU A 1 88 ? -9.159 -2.475 -3.771 1.00 91.62 88 GLU A CA 1
ATOM 711 C C . GLU A 1 88 ? -9.225 -2.214 -5.285 1.00 91.62 88 GLU A C 1
ATOM 713 O O . GLU A 1 88 ? -9.821 -1.235 -5.719 1.00 91.62 88 GLU A O 1
ATOM 718 N N . MET A 1 89 ? -8.709 -3.128 -6.117 1.00 93.94 89 MET A N 1
ATOM 719 C CA . MET A 1 89 ? -8.789 -2.995 -7.579 1.00 93.94 89 MET A CA 1
ATOM 720 C C . MET A 1 89 ? -10.237 -2.990 -8.091 1.00 93.94 89 MET A C 1
ATOM 722 O O . MET A 1 89 ? -10.585 -2.201 -8.969 1.00 93.94 89 MET A O 1
ATOM 726 N N . VAL A 1 90 ? -11.089 -3.866 -7.549 1.00 92.25 90 VAL A N 1
ATOM 727 C CA . VAL A 1 90 ? -12.512 -3.929 -7.917 1.00 92.25 90 VAL A CA 1
ATOM 728 C C . VAL A 1 90 ? -13.246 -2.670 -7.464 1.00 92.25 90 VAL A C 1
ATOM 730 O O . VAL A 1 90 ? -13.988 -2.089 -8.256 1.00 92.25 90 VAL A O 1
ATOM 733 N N . GLN A 1 91 ? -13.013 -2.229 -6.225 1.00 92.06 91 GLN A N 1
ATOM 734 C CA . GLN A 1 91 ? -13.596 -1.000 -5.688 1.00 92.06 91 GLN A CA 1
ATOM 735 C C . GLN A 1 91 ? -13.200 0.209 -6.548 1.00 92.06 91 GLN A C 1
ATOM 737 O O . GLN A 1 91 ? -14.063 0.962 -6.991 1.00 92.06 91 GLN A O 1
ATOM 742 N N . LEU A 1 92 ? -11.911 0.345 -6.878 1.00 94.31 92 LEU A N 1
ATOM 743 C CA . LEU A 1 92 ? -11.412 1.405 -7.753 1.00 94.31 92 LEU A CA 1
ATOM 744 C C . LEU A 1 92 ? -12.096 1.394 -9.123 1.00 94.31 92 LEU A C 1
ATOM 746 O O . LEU A 1 92 ? -12.550 2.439 -9.589 1.00 94.31 92 LEU A O 1
ATOM 750 N N . TYR A 1 93 ? -12.193 0.225 -9.760 1.00 94.94 93 TYR A N 1
ATOM 751 C CA . TYR A 1 93 ? -12.875 0.089 -11.046 1.00 94.94 93 TYR A CA 1
ATOM 752 C C . TYR A 1 93 ? -14.329 0.578 -10.981 1.00 94.94 93 TYR A C 1
ATOM 754 O O . TYR A 1 93 ? -14.752 1.368 -11.831 1.00 94.94 93 TYR A O 1
ATOM 762 N N . GLN A 1 94 ? -15.076 0.136 -9.965 1.00 93.44 94 GLN A N 1
ATOM 763 C CA . GLN A 1 94 ? -16.485 0.479 -9.780 1.00 93.44 94 GLN A CA 1
ATOM 764 C C . GLN A 1 94 ? -16.684 1.976 -9.534 1.00 93.44 94 GLN A C 1
ATOM 766 O O . GLN A 1 94 ? -17.513 2.591 -10.205 1.00 93.44 94 GLN A O 1
ATOM 771 N N . GLU A 1 95 ? -15.917 2.571 -8.619 1.00 93.44 95 GLU A N 1
ATOM 772 C CA . GLU A 1 95 ? -16.075 3.986 -8.272 1.00 93.44 95 GLU A CA 1
ATOM 773 C C . GLU A 1 95 ? -15.676 4.909 -9.425 1.00 93.44 95 GLU A C 1
ATOM 775 O O . GLU A 1 95 ? -16.399 5.853 -9.734 1.00 93.44 95 GLU A O 1
ATOM 780 N N . VAL A 1 96 ? -14.594 4.605 -10.150 1.00 93.94 96 VAL A N 1
ATOM 781 C CA . VAL A 1 96 ? -14.235 5.390 -11.342 1.00 93.94 96 VAL A CA 1
ATOM 782 C C . VAL A 1 96 ? -15.309 5.263 -12.420 1.00 93.94 96 VAL A C 1
ATOM 784 O O . VAL A 1 96 ? -15.688 6.274 -13.008 1.00 93.94 96 VAL A O 1
ATOM 787 N N . LYS A 1 97 ? -15.857 4.061 -12.650 1.00 93.56 97 LYS A N 1
ATOM 788 C CA . LYS A 1 97 ? -16.911 3.837 -13.652 1.00 93.56 97 LYS A CA 1
ATOM 789 C C . LYS A 1 97 ? -18.179 4.644 -13.360 1.00 93.56 97 LYS A C 1
ATOM 791 O O . LYS A 1 97 ? -18.782 5.170 -14.291 1.00 93.56 97 LYS A O 1
ATOM 796 N N . LYS A 1 98 ? -18.561 4.786 -12.085 1.00 93.00 98 LYS A N 1
ATOM 797 C CA . LYS A 1 98 ? -19.687 5.643 -11.670 1.00 93.00 98 LYS A CA 1
ATOM 798 C C . LYS A 1 98 ? -19.458 7.117 -12.017 1.00 93.00 98 LYS A C 1
ATOM 800 O O . LYS A 1 98 ? -20.414 7.808 -12.344 1.00 93.00 98 LYS A O 1
ATOM 805 N N . ILE A 1 99 ? -18.211 7.583 -11.950 1.00 92.88 99 ILE A N 1
ATOM 806 C CA . ILE A 1 99 ? -17.850 8.994 -12.145 1.00 92.88 99 ILE A CA 1
ATOM 807 C C . ILE A 1 99 ? -17.716 9.343 -13.630 1.00 92.88 99 ILE A C 1
ATOM 809 O O . ILE A 1 99 ? -18.240 10.363 -14.069 1.00 92.88 99 ILE A O 1
ATOM 813 N N . ILE A 1 100 ? -17.014 8.517 -14.410 1.00 91.75 100 ILE A N 1
ATOM 814 C CA . ILE A 1 100 ? -16.720 8.825 -15.822 1.00 91.75 100 ILE A CA 1
ATOM 815 C C . ILE A 1 100 ? -17.823 8.367 -16.788 1.00 91.75 100 ILE A C 1
ATOM 817 O O . ILE A 1 100 ? -17.850 8.817 -17.932 1.00 91.75 100 ILE A O 1
ATOM 821 N N . GLY A 1 101 ? -18.708 7.462 -16.359 1.00 90.25 101 GLY A N 1
ATOM 822 C CA . GLY A 1 101 ? -19.725 6.859 -17.220 1.00 90.25 101 GLY A CA 1
ATOM 823 C C . GLY A 1 101 ? -19.151 5.876 -18.258 1.00 90.25 101 GLY A C 1
ATOM 824 O O . GLY A 1 101 ? -18.094 5.282 -18.030 1.00 90.25 101 GLY A O 1
ATOM 825 N N . PRO A 1 102 ? -19.849 5.655 -19.391 1.00 89.94 102 PRO A N 1
ATOM 826 C CA . PRO A 1 102 ? -19.391 4.757 -20.452 1.00 89.94 102 PRO A CA 1
ATOM 827 C C . PRO A 1 102 ? -18.073 5.237 -21.066 1.00 89.94 102 PRO A C 1
ATOM 829 O O . PRO A 1 102 ? -17.982 6.349 -21.590 1.00 89.94 102 PRO A O 1
ATOM 832 N N . ASN A 1 103 ? -17.048 4.390 -21.040 1.00 92.06 103 ASN A N 1
ATOM 833 C CA . ASN A 1 103 ? -15.732 4.721 -21.563 1.00 92.06 103 ASN A CA 1
ATOM 834 C C . ASN A 1 103 ? -15.032 3.457 -22.064 1.00 92.06 103 ASN A C 1
ATOM 836 O O . ASN A 1 103 ? -14.675 2.591 -21.275 1.00 92.06 103 ASN A O 1
ATOM 840 N N . LYS A 1 104 ? -14.729 3.395 -23.366 1.00 89.88 104 LYS A N 1
ATOM 841 C CA . LYS A 1 104 ? -14.118 2.212 -24.001 1.00 89.88 104 LYS A CA 1
ATOM 842 C C . LYS A 1 104 ? -12.814 1.744 -23.337 1.00 89.88 104 LYS A C 1
ATOM 844 O O . LYS A 1 104 ? -12.571 0.542 -23.270 1.00 89.88 104 LYS A O 1
ATOM 849 N N . LEU A 1 105 ? -11.971 2.672 -22.871 1.00 89.81 105 LEU A N 1
ATOM 850 C CA . LEU A 1 105 ? -10.688 2.343 -22.234 1.00 89.81 105 LEU A CA 1
ATOM 851 C C . LEU A 1 105 ? -10.871 1.764 -20.833 1.00 89.81 105 LEU A C 1
ATOM 853 O O . LEU A 1 105 ? -10.066 0.929 -20.421 1.00 89.81 105 LEU A O 1
ATOM 857 N N . TRP A 1 106 ? -11.904 2.206 -20.116 1.00 94.44 106 TRP A N 1
ATOM 858 C CA . TRP A 1 106 ? -12.208 1.730 -18.772 1.00 94.44 106 TRP A CA 1
ATOM 859 C C . TRP A 1 106 ? -13.087 0.481 -18.793 1.00 94.44 106 TRP A C 1
ATOM 861 O O . TRP A 1 106 ? -12.825 -0.453 -18.049 1.00 94.44 106 TRP A O 1
ATOM 871 N N . ASP A 1 107 ? -14.080 0.415 -19.680 1.00 93.31 107 ASP A N 1
ATOM 872 C CA . ASP A 1 107 ? -15.054 -0.679 -19.759 1.00 93.31 107 ASP A CA 1
ATOM 873 C C . ASP A 1 107 ? -14.387 -2.040 -20.001 1.00 93.31 107 ASP A C 1
ATOM 875 O O . ASP A 1 107 ? -14.741 -3.006 -19.327 1.00 93.31 107 ASP A O 1
ATOM 879 N N . ARG A 1 108 ? -13.333 -2.091 -20.833 1.00 93.25 108 ARG A N 1
ATOM 880 C CA . ARG A 1 108 ? -12.514 -3.302 -21.061 1.00 93.25 108 ARG A CA 1
ATOM 881 C C . ARG A 1 108 ? -11.840 -3.855 -19.797 1.00 93.25 108 ARG A C 1
ATOM 883 O O . ARG A 1 108 ? -11.390 -4.996 -19.790 1.00 93.25 108 ARG A O 1
ATOM 890 N N . LEU A 1 109 ? -11.706 -3.037 -18.750 1.00 94.38 109 LEU A N 1
ATOM 891 C CA . LEU A 1 109 ? -11.113 -3.419 -17.464 1.00 94.38 109 LEU A CA 1
ATOM 892 C C . LEU A 1 109 ? -12.162 -3.980 -16.504 1.00 94.38 109 LEU A C 1
ATOM 894 O O . LEU A 1 109 ? -11.849 -4.245 -15.351 1.00 94.38 109 LEU A O 1
ATOM 898 N N . SER A 1 110 ? -13.404 -4.182 -16.949 1.00 93.62 110 SER A N 1
ATOM 899 C CA . SER A 1 110 ? -14.395 -4.926 -16.178 1.00 93.62 110 SER A CA 1
ATOM 900 C C . SER A 1 110 ? -13.806 -6.267 -15.739 1.00 93.62 110 SER A C 1
ATOM 902 O O . SER A 1 110 ? -13.429 -7.050 -16.608 1.00 93.62 110 SER A O 1
ATOM 904 N N . PRO A 1 111 ? -13.771 -6.604 -14.433 1.00 92.06 111 PRO A N 1
ATOM 905 C CA . PRO A 1 111 ? -13.216 -7.881 -13.984 1.00 92.06 111 PRO A CA 1
ATOM 906 C C . PRO A 1 111 ? -13.856 -9.094 -14.675 1.00 92.06 111 PRO A C 1
ATOM 908 O O . PRO A 1 111 ? -13.191 -10.093 -14.924 1.00 92.06 111 PRO A O 1
ATOM 911 N N . LYS A 1 112 ? -15.142 -8.994 -15.040 1.00 90.06 112 LYS A N 1
ATOM 912 C CA . LYS A 1 112 ? -15.855 -10.051 -15.770 1.00 90.06 112 LYS A CA 1
ATOM 913 C C . LYS A 1 112 ? -15.334 -10.251 -17.193 1.00 90.06 112 LYS A C 1
ATOM 915 O O . LYS A 1 112 ? -15.340 -11.376 -17.671 1.00 90.06 112 LYS A O 1
ATOM 920 N N . GLU A 1 113 ? -14.929 -9.175 -17.861 1.00 91.44 113 GLU A N 1
ATOM 921 C CA . GLU A 1 113 ? -14.427 -9.212 -19.240 1.00 91.44 113 GLU A CA 1
ATOM 922 C C . GLU A 1 113 ? -12.922 -9.482 -19.264 1.00 91.44 113 GLU A C 1
ATOM 924 O O . GLU A 1 113 ? -12.453 -10.300 -20.048 1.00 91.44 113 GLU A O 1
ATOM 929 N N . PHE A 1 114 ? -12.174 -8.853 -18.358 1.00 93.25 114 PHE A N 1
ATOM 930 C CA . PHE A 1 114 ? -10.723 -8.965 -18.275 1.00 93.25 114 PHE A CA 1
ATOM 931 C C . PHE A 1 114 ? -10.259 -10.391 -17.956 1.00 93.25 114 PHE A C 1
ATOM 933 O O . PHE A 1 114 ? -9.303 -10.883 -18.549 1.00 93.25 114 PHE A O 1
ATOM 940 N N . PHE A 1 115 ? -10.947 -11.061 -17.028 1.00 93.88 115 PHE A N 1
ATOM 941 C CA . PHE A 1 115 ? -10.656 -12.445 -16.646 1.00 93.88 115 PHE A CA 1
ATOM 942 C C . PHE A 1 115 ? -11.550 -13.461 -17.379 1.00 93.88 115 PHE A C 1
ATOM 944 O O . PHE A 1 115 ? -11.606 -14.631 -16.993 1.00 93.88 115 PHE A O 1
ATOM 951 N N . ALA A 1 116 ? -12.268 -13.043 -18.429 1.00 92.62 116 ALA A N 1
ATOM 952 C CA . ALA A 1 116 ? -13.119 -13.942 -19.199 1.00 92.62 116 ALA A CA 1
ATOM 953 C C . ALA A 1 116 ? -12.292 -15.079 -19.821 1.00 92.62 116 ALA A C 1
ATOM 955 O O . ALA A 1 116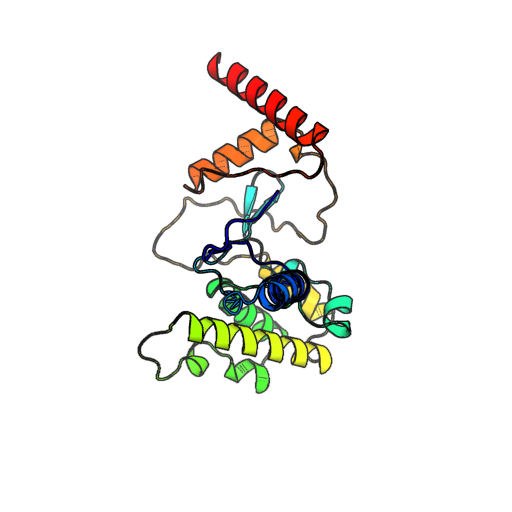 ? -11.229 -14.858 -20.397 1.00 92.62 116 ALA A O 1
ATOM 956 N N . GLY A 1 117 ? -12.790 -16.313 -19.714 1.00 88.75 117 GLY A N 1
ATOM 957 C CA . GLY A 1 117 ? -12.126 -17.496 -20.271 1.00 88.75 117 GLY A CA 1
ATOM 958 C C . GLY A 1 117 ? -10.987 -18.066 -19.419 1.00 88.75 117 GLY A C 1
ATOM 959 O O . GLY A 1 117 ? -10.437 -19.103 -19.783 1.00 88.75 117 GLY A O 1
ATOM 960 N N . MET A 1 118 ? -10.656 -17.454 -18.278 1.00 90.62 118 MET A N 1
ATOM 961 C CA . MET A 1 118 ? -9.712 -18.032 -17.318 1.00 90.62 118 MET A CA 1
ATOM 962 C C . MET A 1 118 ? -10.431 -19.000 -16.372 1.00 90.62 118 MET A C 1
ATOM 964 O O . MET A 1 118 ? -11.470 -18.670 -15.803 1.00 90.62 118 MET A O 1
ATOM 968 N N . SER A 1 119 ? -9.868 -20.194 -16.171 1.00 86.81 119 SER A N 1
ATOM 969 C CA . SER A 1 119 ? -10.401 -21.182 -15.220 1.00 86.81 119 SER A CA 1
ATOM 970 C C . SER A 1 119 ? -10.121 -20.813 -13.762 1.00 86.81 119 SER A C 1
ATOM 972 O O . SER A 1 119 ? -10.926 -21.094 -12.880 1.00 86.81 119 SER A O 1
ATOM 974 N N . PHE A 1 120 ? -8.969 -20.196 -13.502 1.00 91.69 120 PHE A N 1
ATOM 975 C CA . PHE A 1 120 ? -8.557 -19.696 -12.195 1.00 91.69 120 PHE A CA 1
ATOM 976 C C . PHE A 1 120 ? -7.723 -18.431 -12.393 1.00 91.69 120 PHE A C 1
ATOM 978 O O . PHE A 1 120 ? -7.009 -18.308 -13.385 1.00 91.69 120 PHE A O 1
ATOM 985 N N . VAL A 1 121 ? -7.810 -17.500 -11.446 1.00 91.19 121 VAL A N 1
ATOM 986 C CA . VAL A 1 121 ? -7.024 -16.261 -11.462 1.00 91.19 121 VAL A CA 1
ATOM 987 C C . VAL A 1 121 ? -5.796 -16.471 -10.590 1.00 91.19 121 VAL A C 1
ATOM 989 O O . VAL A 1 121 ? -5.916 -16.673 -9.380 1.00 91.19 121 VAL A O 1
ATOM 992 N N . THR A 1 122 ? -4.607 -16.444 -11.188 1.00 91.44 122 THR A N 1
ATOM 993 C CA . THR A 1 122 ? -3.361 -16.509 -10.423 1.00 91.44 122 THR A CA 1
ATOM 994 C C . THR A 1 122 ? -2.979 -15.135 -9.884 1.00 91.44 122 THR A C 1
ATOM 996 O O . THR A 1 122 ? -3.473 -14.088 -10.312 1.00 91.44 122 THR A O 1
ATOM 999 N N . LYS A 1 123 ? -2.022 -15.112 -8.955 1.00 88.50 123 LYS A N 1
ATOM 1000 C CA . LYS A 1 123 ? -1.459 -13.855 -8.460 1.00 88.50 123 LYS A CA 1
ATOM 1001 C C . LYS A 1 123 ? -0.809 -13.022 -9.568 1.00 88.50 123 LYS A C 1
ATOM 1003 O O . LYS A 1 123 ? -0.903 -11.797 -9.548 1.00 88.50 123 LYS A O 1
ATOM 1008 N N . ILE A 1 124 ? -0.178 -13.682 -10.538 1.00 90.38 124 ILE A N 1
ATOM 1009 C CA . ILE A 1 124 ? 0.445 -13.017 -11.687 1.00 90.38 124 ILE A CA 1
ATOM 1010 C C . ILE A 1 124 ? -0.633 -12.325 -12.527 1.00 90.38 124 ILE A C 1
ATOM 1012 O O . ILE A 1 124 ? -0.473 -11.158 -12.881 1.00 90.38 124 ILE A O 1
ATOM 1016 N N . ASP A 1 125 ? -1.766 -12.991 -12.759 1.00 93.25 125 ASP A N 1
ATOM 1017 C CA . ASP A 1 125 ? -2.898 -12.412 -13.493 1.00 93.25 125 ASP A CA 1
ATOM 1018 C C . ASP A 1 125 ? -3.470 -11.193 -12.764 1.00 93.25 125 ASP A C 1
ATOM 1020 O O . ASP A 1 125 ? -3.706 -10.150 -13.376 1.00 93.25 125 ASP A O 1
ATOM 1024 N N . SER A 1 126 ? -3.603 -11.274 -11.436 1.00 92.25 126 SER A N 1
ATOM 1025 C CA . SER A 1 126 ? -4.033 -10.136 -10.618 1.00 92.25 126 SER A CA 1
ATOM 1026 C C . SER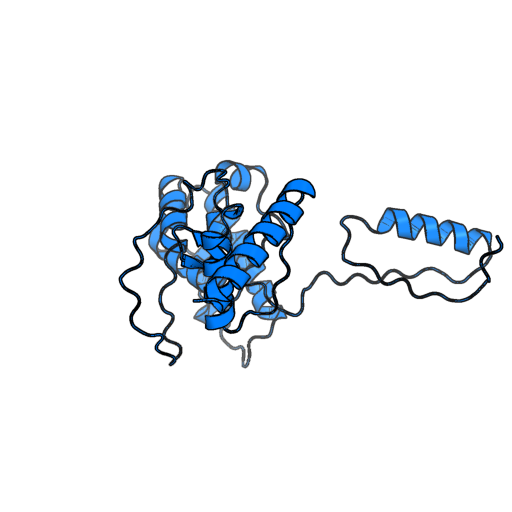 A 1 126 ? -3.056 -8.956 -10.686 1.00 92.25 126 SER A C 1
ATOM 1028 O O . SER A 1 126 ? -3.504 -7.811 -10.701 1.00 92.25 126 SER A O 1
ATOM 1030 N N . ARG A 1 127 ? -1.740 -9.198 -10.741 1.00 91.88 127 ARG A N 1
ATOM 1031 C CA . ARG A 1 127 ? -0.729 -8.134 -10.895 1.00 91.88 127 ARG A CA 1
ATOM 1032 C C . ARG A 1 127 ? -0.749 -7.515 -12.287 1.00 91.88 127 ARG A C 1
ATOM 1034 O O . ARG A 1 127 ? -0.601 -6.301 -12.423 1.00 91.88 127 ARG A O 1
ATOM 1041 N N . ASN A 1 128 ? -0.983 -8.322 -13.318 1.00 93.81 128 ASN A N 1
ATOM 1042 C CA . ASN A 1 128 ? -1.161 -7.830 -14.682 1.00 93.81 128 ASN A CA 1
ATOM 1043 C C . ASN A 1 128 ? -2.404 -6.939 -14.796 1.00 93.81 128 ASN A C 1
ATOM 1045 O O . ASN A 1 128 ? -2.343 -5.880 -15.423 1.00 93.81 128 ASN A O 1
ATOM 1049 N N . TYR A 1 129 ? -3.502 -7.332 -14.149 1.00 95.75 129 TYR A N 1
ATOM 1050 C CA . TYR A 1 129 ? -4.704 -6.509 -14.051 1.00 95.75 129 TYR A CA 1
ATOM 1051 C C . TYR A 1 129 ? -4.437 -5.195 -13.310 1.00 95.75 129 TYR A C 1
ATOM 1053 O O . TYR A 1 129 ? -4.754 -4.125 -13.823 1.00 95.75 129 TYR A O 1
ATOM 1061 N N . GLU A 1 130 ? -3.771 -5.254 -12.153 1.00 95.06 130 GLU A N 1
ATOM 1062 C CA . GLU A 1 130 ? -3.392 -4.073 -11.374 1.00 95.06 130 GLU A CA 1
ATOM 1063 C C . GLU A 1 130 ? -2.587 -3.062 -12.205 1.00 95.06 130 GLU A C 1
ATOM 1065 O O . GLU A 1 130 ? -2.844 -1.856 -12.154 1.00 95.06 130 GLU A O 1
ATOM 1070 N N . LYS A 1 131 ? -1.625 -3.552 -12.996 1.00 94.25 131 LYS A N 1
ATOM 1071 C CA . LYS A 1 131 ? -0.813 -2.725 -13.891 1.00 94.25 131 LYS A CA 1
ATOM 1072 C C . LYS A 1 131 ? -1.680 -2.015 -14.934 1.00 94.25 131 LYS A C 1
ATOM 1074 O O . LYS A 1 131 ? -1.609 -0.791 -15.037 1.00 94.25 131 LYS A O 1
ATOM 1079 N N . GLN A 1 132 ? -2.530 -2.752 -15.651 1.00 95.25 132 GLN A N 1
ATOM 1080 C CA . GLN A 1 132 ? -3.399 -2.177 -16.688 1.00 95.25 132 GLN A CA 1
ATOM 1081 C C . GLN A 1 132 ? -4.430 -1.197 -16.115 1.00 95.25 132 GLN A C 1
ATOM 1083 O O . GLN A 1 132 ? -4.730 -0.174 -16.739 1.00 95.25 132 GLN A O 1
ATOM 1088 N N . LEU A 1 133 ? -4.936 -1.477 -14.911 1.00 95.62 133 LEU A N 1
ATOM 1089 C CA . LEU A 1 133 ? -5.855 -0.603 -14.189 1.00 95.62 133 LEU A CA 1
ATOM 1090 C C . LEU A 1 133 ? -5.194 0.738 -13.850 1.00 95.62 133 LEU A C 1
ATOM 1092 O O . LEU A 1 133 ? -5.766 1.794 -14.119 1.00 95.62 133 LEU A O 1
ATOM 1096 N N . LYS A 1 134 ? -3.963 0.713 -13.324 1.00 94.81 134 LYS A N 1
ATOM 1097 C CA . LYS A 1 134 ? -3.200 1.932 -13.017 1.00 94.81 134 LYS A CA 1
ATOM 1098 C C . LYS A 1 134 ? -2.829 2.722 -14.266 1.00 94.81 134 LYS A C 1
ATOM 1100 O O . LYS A 1 134 ? -2.955 3.944 -14.264 1.00 94.81 134 LYS A O 1
ATOM 1105 N N . GLU A 1 135 ? -2.368 2.050 -15.317 1.00 94.31 135 GLU A N 1
ATOM 1106 C CA . GLU A 1 135 ? -1.996 2.695 -16.580 1.00 94.31 135 GLU A CA 1
ATOM 1107 C C . GLU A 1 135 ? -3.199 3.399 -17.213 1.00 94.31 135 GLU A C 1
ATOM 1109 O O . GLU A 1 135 ? -3.117 4.584 -17.536 1.00 94.31 135 GLU A O 1
ATOM 1114 N N . SER A 1 136 ? -4.344 2.716 -17.283 1.00 94.31 136 SER A N 1
ATOM 1115 C CA . SER A 1 136 ? -5.578 3.300 -17.820 1.00 94.31 136 SER A CA 1
ATOM 1116 C C . SER A 1 136 ? -6.097 4.440 -16.936 1.00 94.31 136 SER A C 1
ATOM 1118 O O . SER A 1 136 ? -6.573 5.448 -17.447 1.00 94.31 136 SER A O 1
ATOM 1120 N N . PHE A 1 137 ? -5.952 4.343 -15.609 1.00 94.44 137 PHE A N 1
ATOM 1121 C CA . PHE A 1 137 ? -6.305 5.435 -14.698 1.00 94.44 137 PHE A CA 1
ATOM 1122 C C . PHE A 1 137 ? -5.441 6.686 -14.931 1.00 94.44 137 PHE A C 1
ATOM 1124 O O . PHE A 1 137 ? -5.957 7.804 -14.965 1.00 94.44 137 PHE A O 1
ATOM 1131 N N . LEU A 1 138 ? -4.129 6.516 -15.137 1.00 93.19 138 LEU A N 1
ATOM 1132 C CA . LEU A 1 138 ? -3.239 7.627 -15.497 1.00 93.19 138 LEU A CA 1
ATOM 1133 C C . LEU A 1 138 ? -3.612 8.241 -16.844 1.00 93.19 138 LEU A C 1
ATOM 1135 O O . LEU A 1 138 ? -3.526 9.459 -16.998 1.00 93.19 138 LEU A O 1
ATOM 1139 N N . GLU A 1 139 ? -4.008 7.418 -17.812 1.00 92.88 139 GLU A N 1
ATOM 1140 C CA . GLU A 1 139 ? -4.468 7.891 -19.114 1.00 92.88 139 GLU A CA 1
ATOM 1141 C C . GLU A 1 139 ? -5.739 8.738 -18.980 1.00 92.88 139 GLU A C 1
ATOM 1143 O O . GLU A 1 139 ? -5.765 9.847 -19.504 1.00 92.88 139 GLU A O 1
ATOM 1148 N N . LEU A 1 140 ? -6.722 8.294 -18.186 1.00 91.75 140 LEU A N 1
ATOM 1149 C CA . LEU A 1 140 ? -7.952 9.048 -17.902 1.00 91.75 140 LEU A CA 1
ATOM 1150 C C . LEU A 1 140 ? -7.694 10.398 -17.225 1.00 91.75 140 LEU A C 1
ATOM 1152 O O . LEU A 1 140 ? -8.409 11.374 -17.477 1.00 91.75 140 LEU A O 1
ATOM 1156 N N . LEU A 1 141 ? -6.680 10.464 -16.358 1.00 90.56 141 LEU A N 1
ATOM 1157 C CA . LEU A 1 141 ? -6.231 11.730 -15.793 1.00 90.56 141 LEU A CA 1
ATOM 1158 C C . LEU A 1 141 ? -5.626 12.604 -16.894 1.00 90.56 141 LEU A C 1
ATOM 1160 O O . LEU A 1 141 ? -6.058 13.739 -17.078 1.00 90.56 141 LEU A O 1
ATOM 1164 N N . LYS A 1 142 ? -4.669 12.093 -17.673 1.00 88.94 142 LYS A N 1
ATOM 1165 C CA . LYS A 1 142 ? -3.991 12.865 -18.730 1.00 88.94 142 LYS A CA 1
ATOM 1166 C C . LYS A 1 142 ? -4.938 13.354 -19.830 1.00 88.94 142 LYS A C 1
ATOM 1168 O O . LYS A 1 142 ? -4.770 14.478 -20.290 1.00 88.94 142 LYS A O 1
ATOM 1173 N N . SER A 1 143 ? -5.941 12.562 -20.208 1.00 87.88 143 SER A N 1
ATOM 1174 C CA . SER A 1 143 ? -6.980 12.933 -21.180 1.00 87.88 143 SER A CA 1
ATOM 1175 C C . SER A 1 143 ? -8.021 13.910 -20.621 1.00 87.88 143 SER A C 1
ATOM 1177 O O . SER A 1 143 ? -8.924 14.322 -21.345 1.00 87.88 143 SER A O 1
ATOM 1179 N N . ASN A 1 144 ? -7.914 14.272 -19.337 1.00 85.38 144 ASN A N 1
ATOM 1180 C CA . ASN A 1 144 ? -8.850 15.121 -18.603 1.00 85.38 144 ASN A CA 1
ATOM 1181 C C . ASN A 1 144 ? -10.297 14.592 -18.585 1.00 85.38 144 ASN A C 1
ATOM 1183 O O . ASN A 1 144 ? -11.243 15.350 -18.375 1.00 85.38 144 ASN A O 1
ATOM 1187 N N . THR A 1 145 ? -10.466 13.282 -18.796 1.00 87.44 145 THR A N 1
ATOM 1188 C CA . THR A 1 145 ? -11.756 12.592 -18.676 1.00 87.44 145 THR A CA 1
ATOM 1189 C C . THR A 1 145 ? -12.167 12.489 -17.211 1.00 87.44 145 THR A C 1
ATOM 1191 O O . THR A 1 145 ? -13.330 12.702 -16.881 1.00 87.44 145 THR A O 1
ATOM 1194 N N . LEU A 1 146 ? -11.204 12.224 -16.322 1.00 88.00 146 LEU A N 1
ATOM 1195 C CA . LEU A 1 146 ? -11.390 12.357 -14.881 1.00 88.00 146 LEU A CA 1
ATOM 1196 C C . LEU A 1 146 ? -10.936 13.759 -14.451 1.00 88.00 146 LEU A C 1
ATOM 1198 O O . LEU A 1 146 ? -9.738 14.046 -14.386 1.00 88.00 146 LEU A O 1
ATOM 1202 N N . GLN A 1 147 ? -11.905 14.639 -14.202 1.00 88.62 147 GLN A N 1
ATOM 1203 C CA . GLN A 1 147 ? -11.668 16.007 -13.731 1.00 88.62 147 GLN A CA 1
ATOM 1204 C C . GLN A 1 147 ? -11.372 16.043 -12.223 1.00 88.62 147 GLN A C 1
ATOM 1206 O O . GLN A 1 147 ? -11.639 15.078 -11.507 1.00 88.62 147 GLN A O 1
ATOM 1211 N N . THR A 1 148 ? -10.874 17.178 -11.729 1.00 88.38 148 THR A N 1
ATOM 1212 C CA . THR A 1 148 ? -10.558 17.409 -10.306 1.00 88.38 148 THR A CA 1
ATOM 1213 C C . THR A 1 148 ? -11.734 17.143 -9.364 1.00 88.38 148 THR A C 1
ATOM 1215 O O . THR A 1 148 ? -11.549 16.555 -8.296 1.00 88.38 148 THR A O 1
ATOM 1218 N N . GLU A 1 149 ? -12.954 17.504 -9.770 1.00 89.62 149 GLU A N 1
ATOM 1219 C CA . GLU A 1 149 ? -14.159 17.209 -8.984 1.00 89.62 149 GLU A CA 1
ATOM 1220 C C . GLU A 1 149 ? -14.402 15.697 -8.896 1.00 89.62 149 GLU A C 1
ATOM 1222 O O . GLU A 1 149 ? -14.564 15.142 -7.811 1.00 89.62 149 GLU A O 1
ATOM 1227 N N . GLY A 1 150 ? -14.290 15.001 -10.032 1.00 89.50 150 GLY A N 1
ATOM 1228 C CA . GLY A 1 150 ? -14.384 13.544 -10.085 1.00 89.50 150 GLY A CA 1
ATOM 1229 C C . GLY A 1 150 ? -13.304 12.855 -9.248 1.00 89.50 150 GLY A C 1
ATOM 1230 O O . GLY A 1 150 ? -13.588 11.892 -8.546 1.00 89.50 150 GLY A O 1
ATOM 1231 N N . PHE A 1 151 ? -12.070 13.365 -9.241 1.00 90.31 151 PHE A N 1
ATOM 1232 C CA . PHE A 1 151 ? -11.002 12.830 -8.391 1.00 90.31 151 PHE A CA 1
ATOM 1233 C C . PHE A 1 151 ? -11.291 13.031 -6.892 1.00 90.31 151 PHE A C 1
ATOM 1235 O O . PHE A 1 151 ? -11.030 12.147 -6.068 1.00 90.31 151 PHE A O 1
ATOM 1242 N N . SER A 1 152 ? -11.861 14.180 -6.528 1.00 89.31 152 SER A N 1
ATOM 1243 C CA . SER A 1 152 ? -12.266 14.481 -5.152 1.00 89.31 152 SER A CA 1
ATOM 1244 C C . SER A 1 152 ? -13.400 13.566 -4.689 1.00 89.31 152 SER A C 1
ATOM 1246 O O . SER A 1 152 ? -13.311 12.979 -3.608 1.00 89.31 152 SER A O 1
ATOM 1248 N N . GLN A 1 153 ? -14.415 13.368 -5.533 1.00 90.06 153 GLN A N 1
ATOM 1249 C CA . GLN A 1 153 ? -15.508 12.430 -5.286 1.00 90.06 153 GLN A CA 1
ATOM 1250 C C . GLN A 1 153 ? -15.011 10.983 -5.191 1.00 90.06 153 GLN A C 1
ATOM 1252 O O . GLN A 1 153 ? -15.424 10.249 -4.291 1.00 90.06 153 GLN A O 1
ATOM 1257 N N . LEU A 1 154 ? -14.093 10.575 -6.071 1.00 91.62 154 LEU A N 1
ATOM 1258 C CA . LEU A 1 154 ? -13.463 9.257 -6.028 1.00 91.62 154 LEU A CA 1
ATOM 1259 C C . LEU A 1 154 ? -12.769 9.033 -4.683 1.00 91.62 154 LEU A C 1
ATOM 1261 O O . LEU A 1 154 ? -12.971 8.006 -4.046 1.00 91.62 154 LEU A O 1
ATOM 1265 N N . THR A 1 155 ? -11.992 10.015 -4.227 1.00 88.69 155 THR A N 1
ATOM 1266 C CA . THR A 1 155 ? -11.259 9.932 -2.958 1.00 88.69 155 THR A CA 1
ATOM 1267 C C . THR A 1 155 ? -12.198 9.743 -1.769 1.00 88.69 155 THR A C 1
ATOM 1269 O O . THR A 1 155 ? -11.880 8.974 -0.869 1.00 88.69 155 THR A O 1
ATOM 1272 N N . LEU A 1 156 ? -13.357 10.404 -1.758 1.00 87.38 156 LEU A N 1
ATOM 1273 C CA . LEU A 1 156 ? -14.376 10.217 -0.721 1.00 87.38 156 LEU A CA 1
ATOM 1274 C C . LEU A 1 156 ? -15.062 8.849 -0.823 1.00 87.38 156 LEU A C 1
ATOM 1276 O O . LEU A 1 156 ? -15.231 8.164 0.183 1.00 87.38 156 LEU A O 1
ATOM 1280 N N . SER A 1 157 ? -15.408 8.424 -2.037 1.00 88.75 157 SER A N 1
ATOM 1281 C CA . SER A 1 157 ? -16.115 7.158 -2.279 1.00 88.75 157 SER A CA 1
ATOM 1282 C C . SER A 1 157 ? -15.242 5.949 -1.928 1.00 88.75 157 SER A C 1
ATOM 1284 O O . SER A 1 157 ? -15.720 4.978 -1.355 1.00 88.75 157 SER A O 1
ATOM 1286 N N . LEU A 1 158 ? -13.931 6.031 -2.171 1.00 89.31 158 LEU A N 1
ATOM 1287 C CA . LEU A 1 158 ? -12.969 4.983 -1.815 1.00 89.31 158 LEU A CA 1
ATOM 1288 C C . LEU A 1 158 ? -12.703 4.864 -0.306 1.00 89.31 158 LEU A C 1
ATOM 1290 O O . LEU A 1 158 ? -12.168 3.849 0.138 1.00 89.31 158 LEU A O 1
ATOM 1294 N N . GLN A 1 159 ? -13.064 5.872 0.496 1.00 8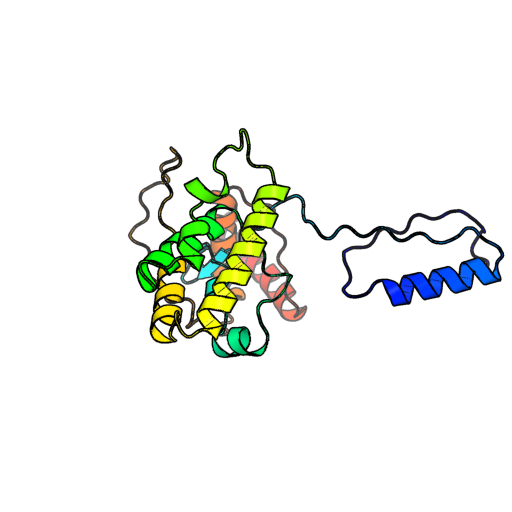3.75 159 GLN A N 1
ATOM 1295 C CA . GLN A 1 159 ? -13.027 5.767 1.961 1.00 83.75 159 GLN A CA 1
ATOM 1296 C C . GLN A 1 159 ? -14.199 4.941 2.503 1.00 83.75 159 GLN A C 1
ATOM 1298 O O . GLN A 1 159 ? -14.130 4.435 3.623 1.00 83.75 159 GLN A O 1
ATOM 1303 N N . GLN A 1 160 ? -15.259 4.779 1.711 1.00 79.75 160 GLN A N 1
ATOM 1304 C CA . GLN A 1 160 ? -16.371 3.901 2.031 1.00 79.75 160 GLN A CA 1
ATOM 1305 C C . GLN A 1 160 ? -16.014 2.505 1.537 1.00 79.75 160 GLN A C 1
ATOM 1307 O O . GLN A 1 160 ? -15.964 2.246 0.337 1.00 79.75 160 GLN A O 1
ATOM 1312 N N . PHE A 1 161 ? -15.732 1.600 2.464 1.00 67.44 161 PHE A N 1
ATOM 1313 C CA . PHE A 1 161 ? -15.578 0.192 2.135 1.00 67.44 161 PHE A CA 1
ATOM 1314 C C . PHE A 1 161 ? -16.965 -0.430 2.191 1.00 67.44 161 PHE A C 1
ATOM 1316 O O . PHE A 1 161 ? -17.477 -0.592 3.299 1.00 67.44 161 PHE A O 1
ATOM 1323 N N . PRO A 1 162 ? -17.600 -0.741 1.046 1.00 57.09 162 PRO A N 1
ATOM 1324 C CA . PRO A 1 162 ? -18.831 -1.505 1.092 1.00 57.09 162 PRO A CA 1
ATOM 1325 C C . PRO A 1 162 ? -18.532 -2.830 1.794 1.00 57.09 162 PRO A C 1
ATOM 1327 O O . PRO A 1 162 ? -17.492 -3.454 1.534 1.00 57.09 162 PRO A O 1
ATOM 1330 N N . ASP A 1 163 ? -19.438 -3.249 2.676 1.00 52.25 163 ASP A N 1
ATOM 1331 C CA . ASP A 1 163 ? -19.469 -4.613 3.186 1.00 52.25 163 ASP A CA 1
ATOM 1332 C C . ASP A 1 163 ? -19.643 -5.530 1.975 1.00 52.25 163 ASP A C 1
ATOM 1334 O O . ASP A 1 163 ? -20.739 -5.745 1.462 1.00 52.25 163 ASP A O 1
ATOM 1338 N N . LEU A 1 164 ? -18.523 -5.993 1.422 1.00 46.62 164 LEU A N 1
ATOM 1339 C CA . LEU A 1 164 ? -18.545 -7.021 0.399 1.00 46.62 164 LEU A CA 1
ATOM 1340 C C . LEU A 1 164 ? -19.011 -8.275 1.126 1.00 46.62 164 LEU A C 1
ATOM 1342 O O . LEU A 1 164 ? -18.237 -8.868 1.880 1.00 46.62 164 LEU A O 1
ATOM 1346 N N . ASP A 1 165 ? -20.284 -8.584 0.924 1.00 41.88 165 ASP A N 1
ATOM 1347 C CA . ASP A 1 165 ? -21.020 -9.709 1.475 1.00 41.88 165 ASP A CA 1
ATOM 1348 C C . ASP A 1 165 ? -20.219 -11.007 1.262 1.00 41.88 165 ASP A C 1
ATOM 1350 O O . ASP A 1 165 ? -20.219 -11.615 0.191 1.00 41.88 165 ASP A O 1
ATOM 1354 N N . LEU A 1 166 ? -19.431 -11.384 2.269 1.00 42.12 166 LEU A N 1
ATOM 1355 C CA . LEU A 1 166 ? -18.624 -12.602 2.302 1.00 42.12 166 LEU A CA 1
ATOM 1356 C C . LEU A 1 166 ? -19.129 -13.506 3.424 1.00 42.12 166 LEU A C 1
ATOM 1358 O O . LEU A 1 166 ? -18.336 -13.945 4.243 1.00 42.12 166 LEU A O 1
ATOM 1362 N N . SER A 1 167 ? -20.433 -13.788 3.509 1.00 34.00 167 SER A N 1
ATOM 1363 C CA . SER A 1 167 ? -21.018 -14.812 4.412 1.00 34.00 167 SER A CA 1
ATOM 1364 C C . SER A 1 167 ? -20.613 -14.753 5.902 1.00 34.00 167 SER A C 1
ATOM 1366 O O . SER A 1 167 ? -20.902 -15.665 6.670 1.00 34.00 167 SER A O 1
ATOM 1368 N N . PHE A 1 168 ? -19.957 -13.682 6.327 1.00 41.94 168 PHE A N 1
ATOM 1369 C CA . PHE A 1 168 ? -19.505 -13.424 7.676 1.00 41.94 168 PHE A CA 1
ATOM 1370 C C . PHE A 1 168 ? -20.121 -12.091 8.035 1.00 41.94 168 PHE A C 1
ATOM 1372 O O . PHE A 1 168 ? -19.696 -11.064 7.516 1.00 41.94 168 PHE A O 1
ATOM 1379 N N . SER A 1 169 ? -21.169 -12.121 8.850 1.00 34.03 169 SER A N 1
ATOM 1380 C CA . SER A 1 169 ? -21.799 -10.925 9.391 1.00 34.03 169 SER A CA 1
ATOM 1381 C C . SER A 1 169 ? -21.000 -10.499 10.623 1.00 34.03 169 SER A C 1
ATOM 1383 O O . SER A 1 169 ? -21.147 -11.133 11.673 1.00 34.03 169 SER A O 1
ATOM 1385 N N . PRO A 1 170 ? -20.146 -9.459 10.567 1.00 40.50 170 PRO A N 1
ATOM 1386 C CA . PRO A 1 170 ? -19.686 -8.850 11.799 1.00 40.50 170 PRO A CA 1
ATOM 1387 C C . PRO A 1 170 ? -20.908 -8.197 12.471 1.00 40.50 170 PRO A C 1
ATOM 1389 O O . PRO A 1 170 ? -21.871 -7.839 11.786 1.00 40.50 170 PRO A O 1
ATOM 1392 N N . PRO A 1 171 ? -20.904 -8.038 13.803 1.00 34.34 171 PRO A N 1
ATOM 1393 C CA . PRO A 1 171 ? -21.995 -7.371 14.505 1.00 34.34 171 PRO A CA 1
ATOM 1394 C C . PRO A 1 171 ? -22.268 -5.986 13.895 1.00 34.34 171 PRO A C 1
ATOM 1396 O O . PRO A 1 171 ? -21.320 -5.350 13.420 1.00 34.34 171 PRO A O 1
ATOM 1399 N N . PRO A 1 172 ? -23.530 -5.513 13.924 1.00 35.28 172 PRO A N 1
ATOM 1400 C CA . PRO A 1 172 ? -23.921 -4.246 13.322 1.00 35.28 172 PRO A CA 1
ATOM 1401 C C . PRO A 1 172 ? -23.023 -3.135 13.861 1.00 35.28 172 PRO A C 1
ATOM 1403 O O . PRO A 1 172 ? -23.058 -2.797 15.046 1.00 35.28 172 PRO A O 1
ATOM 1406 N N . ARG A 1 173 ? -22.171 -2.592 12.990 1.00 45.66 173 ARG A N 1
ATOM 1407 C CA . ARG A 1 173 ? -21.471 -1.349 13.280 1.00 45.66 173 ARG A CA 1
ATOM 1408 C C . ARG A 1 173 ? -22.494 -0.240 13.125 1.00 45.66 173 ARG A C 1
ATOM 1410 O O . ARG A 1 173 ? -23.083 -0.090 12.060 1.00 45.66 173 ARG A O 1
ATOM 1417 N N . VAL A 1 174 ? -22.698 0.509 14.207 1.00 41.44 174 VAL A N 1
ATOM 1418 C CA . VAL A 1 174 ? -23.300 1.844 14.151 1.00 41.44 174 VAL A CA 1
ATOM 1419 C C . VAL A 1 174 ? -22.624 2.569 12.995 1.00 41.44 174 VAL A C 1
ATOM 1421 O O . VAL A 1 174 ? -21.395 2.522 12.922 1.00 41.44 174 VAL A O 1
ATOM 1424 N N . GLU A 1 175 ? -23.415 3.124 12.074 1.00 42.31 175 GLU A N 1
ATOM 1425 C CA . GLU A 1 175 ? -22.943 3.822 10.878 1.00 42.31 175 GLU A CA 1
ATOM 1426 C C . GLU A 1 175 ? -21.732 4.681 11.238 1.00 42.31 175 GLU A C 1
ATOM 1428 O O . GLU A 1 175 ? -21.843 5.699 11.921 1.00 42.31 175 GLU A O 1
ATOM 1433 N N . ALA A 1 176 ? -20.545 4.200 10.870 1.00 48.12 176 ALA A N 1
ATOM 1434 C CA . ALA A 1 176 ? -19.316 4.880 11.209 1.00 48.12 176 ALA A CA 1
ATOM 1435 C C . ALA A 1 176 ? -19.348 6.194 10.432 1.00 48.12 176 ALA A C 1
ATOM 1437 O O . ALA A 1 176 ? -19.261 6.166 9.204 1.00 48.12 176 ALA A O 1
ATOM 1438 N N . GLU A 1 177 ? -19.521 7.324 11.131 1.00 51.53 177 GLU A N 1
ATOM 1439 C CA . GLU A 1 177 ? -19.585 8.645 10.504 1.00 51.53 177 GLU A CA 1
ATOM 1440 C C . GLU A 1 177 ? -18.478 8.749 9.453 1.00 51.53 177 GLU A C 1
ATOM 1442 O O . GLU A 1 177 ? -17.301 8.504 9.764 1.00 51.53 177 GLU A O 1
ATOM 1447 N N . ALA A 1 178 ? -18.855 9.052 8.208 1.00 55.34 178 ALA A N 1
ATOM 1448 C CA . ALA A 1 178 ? -17.921 9.184 7.102 1.00 55.34 178 ALA A CA 1
ATOM 1449 C C . ALA A 1 178 ? -16.904 10.279 7.455 1.00 55.34 178 ALA A C 1
ATOM 1451 O O . ALA A 1 178 ? -17.187 11.473 7.385 1.00 55.34 178 ALA A O 1
ATOM 1452 N N . SER A 1 179 ? -15.722 9.871 7.914 1.00 60.88 179 SER A N 1
ATOM 1453 C CA . SER A 1 179 ? -14.659 10.795 8.284 1.00 60.88 179 SER A CA 1
ATOM 1454 C C . SER A 1 179 ? -13.805 11.023 7.054 1.00 60.88 179 SER A C 1
ATOM 1456 O O . SER A 1 179 ? -13.159 10.082 6.595 1.00 60.88 179 SER A O 1
ATOM 1458 N N . ASP A 1 180 ? -13.766 12.254 6.557 1.00 72.31 180 ASP A N 1
ATOM 1459 C CA . ASP A 1 180 ? -12.892 12.589 5.442 1.00 72.31 180 ASP A CA 1
ATOM 1460 C C . ASP A 1 180 ? -11.416 12.501 5.862 1.00 72.31 180 ASP A C 1
ATOM 1462 O O . ASP A 1 180 ? -10.878 13.396 6.521 1.00 72.31 180 ASP A O 1
ATOM 1466 N N . LEU A 1 181 ? -10.753 11.414 5.460 1.00 75.94 181 LEU A N 1
ATOM 1467 C CA . LEU A 1 181 ? -9.348 11.149 5.781 1.00 75.94 181 LEU A CA 1
ATOM 1468 C C . LEU A 1 181 ? -8.386 12.157 5.134 1.00 75.94 181 LEU A C 1
ATOM 1470 O O . LEU A 1 181 ? -7.225 12.233 5.537 1.00 75.94 181 LEU A O 1
ATOM 1474 N N . ARG A 1 182 ? -8.848 12.968 4.173 1.00 71.31 182 ARG A N 1
ATOM 1475 C CA . ARG A 1 182 ? -8.041 14.047 3.579 1.00 71.31 182 ARG A CA 1
ATOM 1476 C C . ARG A 1 182 ? -7.680 15.132 4.595 1.00 71.31 182 ARG A C 1
ATOM 1478 O O . ARG A 1 182 ? -6.673 15.809 4.421 1.00 71.31 182 ARG A O 1
ATOM 1485 N N . ASN A 1 183 ? -8.467 15.269 5.664 1.00 71.00 183 ASN A N 1
ATOM 1486 C CA . ASN A 1 183 ? -8.275 16.284 6.701 1.00 71.00 183 ASN A CA 1
ATOM 1487 C C . ASN A 1 183 ? -7.441 15.786 7.893 1.00 71.00 183 ASN A C 1
ATOM 1489 O O . ASN A 1 183 ? -7.399 16.445 8.931 1.00 71.00 183 ASN A O 1
ATOM 1493 N N . LEU A 1 184 ? -6.784 14.625 7.777 1.00 74.44 184 LEU A N 1
ATOM 1494 C CA . LEU A 1 184 ? -5.888 14.126 8.819 1.00 74.44 184 LEU A CA 1
ATOM 1495 C C . LEU A 1 184 ? -4.721 15.098 9.029 1.00 74.44 184 LEU A C 1
ATOM 1497 O O . LEU A 1 184 ? -3.934 15.365 8.121 1.00 74.44 184 LEU A O 1
ATOM 1501 N N . THR A 1 185 ? -4.589 15.599 10.255 1.00 71.88 185 THR A N 1
ATOM 1502 C CA . THR A 1 185 ? -3.469 16.455 10.657 1.00 71.88 185 THR A CA 1
ATOM 1503 C C . THR A 1 185 ? -2.459 15.674 11.492 1.00 71.88 185 THR A C 1
ATOM 1505 O O . THR A 1 185 ? -2.726 14.568 11.966 1.00 71.88 185 THR A O 1
ATOM 1508 N N . LYS A 1 186 ? -1.253 16.233 11.657 1.00 72.44 186 LYS A N 1
ATOM 1509 C CA . LYS A 1 186 ? -0.252 15.665 12.566 1.00 72.44 186 LYS A CA 1
ATOM 1510 C C . LYS A 1 186 ? -0.734 15.832 14.002 1.00 72.44 186 LYS A C 1
ATOM 1512 O O . LYS A 1 186 ? -0.534 16.878 14.612 1.00 72.44 186 LYS A O 1
ATOM 1517 N N . GLU A 1 187 ? -1.330 14.782 14.537 1.00 75.25 187 GLU A N 1
ATOM 1518 C CA . GLU A 1 187 ? -1.733 14.715 15.933 1.00 75.25 187 GLU A CA 1
ATOM 1519 C C . GLU A 1 187 ? -0.754 13.870 16.742 1.00 75.25 187 GLU A C 1
ATOM 1521 O O . GLU A 1 187 ? -0.221 12.871 16.268 1.00 75.25 187 GLU A O 1
ATOM 1526 N N . THR A 1 188 ? -0.552 14.246 18.003 1.00 81.94 188 THR A N 1
ATOM 1527 C CA . THR A 1 188 ? 0.233 13.464 18.972 1.00 81.94 188 THR A CA 1
ATOM 1528 C C . THR A 1 188 ? -0.653 12.567 19.840 1.00 81.94 188 THR A C 1
ATOM 1530 O O . THR A 1 188 ? -0.225 12.082 20.889 1.00 81.94 188 THR A O 1
ATOM 1533 N N . SER A 1 189 ? -1.892 12.315 19.405 1.00 82.75 189 SER A N 1
ATOM 1534 C CA . SER A 1 189 ? -2.872 11.467 20.095 1.00 82.75 189 SER A CA 1
ATOM 1535 C C . SER A 1 189 ? -2.376 10.028 20.283 1.00 82.75 189 SER A C 1
ATOM 1537 O O . SER A 1 189 ? -2.706 9.396 21.285 1.00 82.75 189 SER A O 1
ATOM 1539 N N . TYR A 1 190 ? -1.484 9.543 19.410 1.00 84.00 190 TYR A N 1
ATOM 1540 C CA . TYR A 1 190 ? -0.796 8.252 19.561 1.00 84.00 190 TYR A CA 1
ATOM 1541 C C . TYR A 1 190 ? 0.138 8.174 20.787 1.00 84.00 190 TYR A C 1
ATOM 1543 O O . TYR A 1 190 ? 0.505 7.080 21.206 1.00 84.00 190 TYR A O 1
ATOM 1551 N N . LEU A 1 191 ? 0.520 9.309 21.393 1.00 86.31 191 LEU A N 1
ATOM 1552 C CA . LEU A 1 191 ? 1.298 9.359 22.642 1.00 86.31 191 LEU A CA 1
ATOM 1553 C C . LEU A 1 191 ? 0.426 9.219 23.902 1.00 86.31 191 LEU A C 1
ATOM 1555 O O . LEU A 1 191 ? 0.954 9.260 25.025 1.00 86.31 191 LEU A O 1
ATOM 1559 N N . GLN A 1 192 ? -0.898 9.147 23.754 1.00 87.75 192 GLN A N 1
ATOM 1560 C CA . GLN A 1 192 ? -1.828 8.906 24.854 1.00 87.75 192 GLN A CA 1
ATOM 1561 C C . GLN A 1 192 ? -1.971 7.399 25.093 1.00 87.75 192 GLN A C 1
ATOM 1563 O O . GLN A 1 192 ? -2.208 6.636 24.157 1.00 87.75 192 GLN A O 1
ATOM 1568 N N . ALA A 1 193 ? -1.859 6.981 26.357 1.00 87.44 193 ALA A N 1
ATOM 1569 C CA . ALA A 1 193 ? -1.901 5.568 26.738 1.00 87.44 193 ALA A CA 1
ATOM 1570 C C . ALA A 1 193 ? -3.230 4.908 26.349 1.00 87.44 193 ALA A C 1
ATOM 1572 O O . ALA A 1 193 ? -3.234 3.853 25.725 1.00 87.44 193 ALA A O 1
ATOM 1573 N N . ALA A 1 194 ? -4.348 5.585 26.637 1.00 87.69 194 ALA A N 1
ATOM 1574 C CA . ALA A 1 194 ? -5.690 5.106 26.321 1.00 87.69 194 ALA A CA 1
ATOM 1575 C C . ALA A 1 194 ? -5.889 4.860 24.816 1.00 87.69 194 ALA A C 1
ATOM 1577 O O . ALA A 1 194 ? -6.472 3.851 24.430 1.00 87.69 194 ALA A O 1
ATOM 1578 N N . THR A 1 195 ? -5.366 5.743 23.960 1.00 89.56 195 THR A N 1
ATOM 1579 C CA . THR A 1 195 ? -5.453 5.598 22.499 1.00 89.56 195 THR A CA 1
ATOM 1580 C C . THR A 1 195 ? -4.698 4.366 22.020 1.00 89.56 195 THR A C 1
ATOM 1582 O O . THR A 1 195 ? -5.249 3.571 21.263 1.00 89.56 195 THR A O 1
ATOM 1585 N N . LEU A 1 196 ? -3.455 4.184 22.480 1.00 89.94 196 LEU A N 1
ATOM 1586 C CA . LEU A 1 196 ? -2.636 3.032 22.106 1.00 89.94 196 LEU A CA 1
ATOM 1587 C C . LEU A 1 196 ? -3.215 1.722 22.658 1.00 89.94 196 LEU A C 1
ATOM 1589 O O . LEU A 1 196 ? -3.247 0.722 21.951 1.00 89.94 196 LEU A O 1
ATOM 1593 N N . PHE A 1 197 ? -3.734 1.740 23.884 1.00 91.31 197 PHE A N 1
ATOM 1594 C CA . PHE A 1 197 ? -4.419 0.601 24.488 1.00 91.31 197 PHE A CA 1
ATOM 1595 C C . PHE A 1 197 ? -5.675 0.197 23.704 1.00 91.31 197 PHE A C 1
ATOM 1597 O O . PHE A 1 197 ? -5.861 -0.982 23.406 1.00 91.31 197 PHE A O 1
ATOM 1604 N N . ASN A 1 198 ? -6.517 1.164 23.327 1.00 91.38 198 ASN A N 1
ATOM 1605 C CA . ASN A 1 198 ? -7.709 0.903 22.519 1.00 91.38 198 ASN A CA 1
ATOM 1606 C C . ASN A 1 198 ? -7.341 0.373 21.130 1.00 91.38 198 ASN A C 1
ATOM 1608 O O . ASN A 1 198 ? -7.981 -0.562 20.659 1.00 91.38 198 ASN A O 1
ATOM 1612 N N . LEU A 1 199 ? -6.279 0.904 20.512 1.00 91.19 199 LEU A N 1
ATOM 1613 C CA . LEU A 1 199 ? -5.739 0.353 19.272 1.00 91.19 199 LEU A CA 1
ATOM 1614 C C . LEU A 1 199 ? -5.331 -1.113 19.462 1.00 91.19 199 LEU A C 1
ATOM 1616 O O . LEU A 1 199 ? -5.769 -1.956 18.690 1.00 91.19 199 LEU A O 1
ATOM 1620 N N . CYS A 1 200 ? -4.558 -1.441 20.502 1.00 91.06 200 CYS A N 1
ATOM 1621 C CA . CYS A 1 200 ? -4.169 -2.825 20.790 1.00 91.06 200 CYS A CA 1
ATOM 1622 C C . CYS A 1 200 ? -5.386 -3.742 2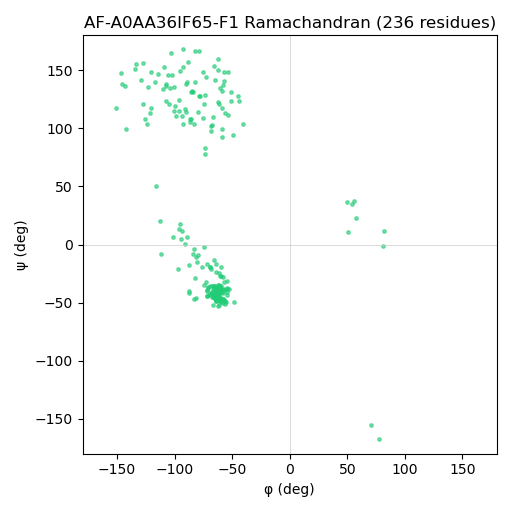0.985 1.00 91.06 200 CYS A C 1
ATOM 1624 O O . CYS A 1 200 ? -5.397 -4.842 20.444 1.00 91.06 200 CYS A O 1
ATOM 1626 N N . LYS A 1 201 ? -6.429 -3.285 21.692 1.00 90.19 201 LYS A N 1
ATOM 1627 C CA . LYS A 1 201 ? -7.688 -4.035 21.843 1.00 90.19 201 LYS A CA 1
ATOM 1628 C C . LYS A 1 201 ? -8.392 -4.292 20.514 1.00 90.19 201 LYS A C 1
ATOM 1630 O O . LYS A 1 201 ? -8.900 -5.387 20.297 1.00 90.19 201 LYS A O 1
ATOM 1635 N N . ASP A 1 202 ? -8.431 -3.298 19.634 1.00 89.06 202 ASP A N 1
ATOM 1636 C CA . ASP A 1 202 ? -9.046 -3.437 18.313 1.00 89.06 202 ASP A CA 1
ATOM 1637 C C . ASP A 1 202 ? -8.236 -4.361 17.393 1.00 89.06 202 ASP A C 1
ATOM 1639 O O . ASP A 1 202 ? -8.825 -5.101 16.604 1.00 89.06 202 ASP A O 1
ATOM 1643 N N . LEU A 1 203 ? -6.902 -4.341 17.497 1.00 90.25 203 LEU A N 1
ATOM 1644 C CA . LEU A 1 203 ? -6.020 -5.275 16.791 1.00 90.25 203 LEU A CA 1
ATOM 1645 C C . LEU A 1 203 ? -6.221 -6.714 17.293 1.00 90.25 203 LEU A C 1
ATOM 1647 O O . LEU A 1 203 ? -6.325 -7.633 16.485 1.00 90.25 203 LEU A O 1
ATOM 1651 N N . ASP A 1 204 ? -6.324 -6.902 18.608 1.00 90.31 204 ASP A N 1
ATOM 1652 C CA . ASP A 1 204 ? -6.556 -8.204 19.240 1.00 90.31 204 ASP A CA 1
ATOM 1653 C C . ASP A 1 204 ? -7.933 -8.777 18.872 1.00 90.31 204 ASP A C 1
ATOM 1655 O O . ASP A 1 204 ? -8.044 -9.895 18.377 1.00 90.31 204 ASP A O 1
ATOM 1659 N N . LYS A 1 205 ? -8.988 -7.956 18.959 1.00 89.75 205 LYS A N 1
ATOM 1660 C CA . LYS A 1 205 ? -10.355 -8.332 18.557 1.00 89.75 205 LYS A CA 1
ATOM 1661 C C . LYS A 1 205 ? -10.455 -8.779 17.093 1.00 89.75 205 LYS A C 1
ATOM 1663 O O . LYS A 1 205 ? -11.364 -9.529 16.743 1.00 89.75 205 LYS A O 1
ATOM 1668 N N . LYS A 1 206 ? -9.574 -8.271 16.229 1.00 85.00 206 LYS A N 1
ATOM 1669 C CA . LYS A 1 206 ? -9.522 -8.601 14.799 1.00 85.00 206 LYS A CA 1
ATOM 1670 C C . LYS A 1 206 ? -8.537 -9.726 14.469 1.00 85.00 206 LYS A C 1
ATOM 1672 O O . LYS A 1 206 ? -8.363 -9.998 13.286 1.00 85.00 206 LYS A O 1
ATOM 1677 N N . ASP A 1 207 ? -7.911 -10.346 15.470 1.00 87.06 207 ASP A N 1
ATOM 1678 C CA . ASP A 1 207 ? -6.933 -11.429 15.304 1.00 87.06 207 ASP A CA 1
ATOM 1679 C C . ASP A 1 207 ? -5.747 -11.037 14.394 1.00 87.06 207 ASP A C 1
ATOM 1681 O O . ASP A 1 207 ? -5.264 -11.807 13.568 1.00 87.06 207 ASP A O 1
ATOM 1685 N N . ILE A 1 208 ? -5.293 -9.779 14.508 1.00 86.06 208 ILE A N 1
ATOM 1686 C CA . ILE A 1 208 ? -4.156 -9.226 13.740 1.00 86.06 208 ILE A CA 1
ATOM 1687 C C . ILE A 1 208 ? -2.943 -8.904 14.625 1.00 86.06 208 ILE A C 1
ATOM 1689 O O . ILE A 1 208 ? -2.063 -8.130 14.241 1.00 86.06 208 ILE A O 1
ATOM 1693 N N . MET A 1 209 ? -2.894 -9.511 15.811 1.00 86.06 209 MET A N 1
ATOM 1694 C CA . MET A 1 209 ? -1.731 -9.539 16.699 1.00 86.06 209 MET A CA 1
ATOM 1695 C C . MET A 1 209 ? -0.887 -10.803 16.425 1.00 86.06 209 MET A C 1
ATOM 1697 O O . MET A 1 209 ? -1.433 -11.812 15.987 1.00 86.06 209 MET A O 1
ATOM 1701 N N . PRO A 1 210 ? 0.436 -10.801 16.683 1.00 91.31 210 PRO A N 1
ATOM 1702 C CA . PRO A 1 210 ? 1.241 -9.716 17.240 1.00 91.31 210 PRO A CA 1
ATOM 1703 C C . PRO A 1 210 ? 1.520 -8.595 16.227 1.00 91.31 210 PRO A C 1
ATOM 1705 O O . PRO A 1 210 ? 1.690 -8.837 15.035 1.00 91.31 210 PRO A O 1
ATOM 1708 N N . ALA A 1 211 ? 1.640 -7.363 16.724 1.00 88.62 211 ALA A N 1
ATOM 1709 C CA . ALA A 1 211 ? 1.976 -6.190 15.921 1.00 88.62 211 ALA A CA 1
ATOM 1710 C C . ALA A 1 211 ? 3.337 -5.610 16.323 1.00 88.62 211 ALA A C 1
ATOM 1712 O O . ALA A 1 211 ? 3.713 -5.619 17.496 1.00 88.62 211 ALA A O 1
ATOM 1713 N N . ILE A 1 212 ? 4.063 -5.056 15.348 1.00 91.38 212 ILE A N 1
ATOM 1714 C CA . ILE A 1 212 ? 5.290 -4.299 15.606 1.00 91.38 212 ILE A CA 1
ATOM 1715 C C . ILE A 1 212 ? 4.990 -2.812 15.439 1.00 91.38 212 ILE A C 1
ATOM 1717 O O . ILE A 1 212 ? 4.583 -2.365 14.366 1.00 91.38 212 ILE A O 1
ATOM 1721 N N . VAL A 1 213 ? 5.212 -2.046 16.505 1.00 89.94 213 VAL A N 1
ATOM 1722 C CA . VAL A 1 213 ? 5.041 -0.591 16.507 1.00 89.94 213 VAL A CA 1
ATOM 1723 C C . VAL A 1 213 ? 6.389 0.069 16.249 1.00 89.94 213 VAL A C 1
ATOM 1725 O O . VAL A 1 213 ? 7.350 -0.145 16.986 1.00 89.94 213 VAL A O 1
ATOM 1728 N N . PHE A 1 214 ? 6.448 0.909 15.220 1.00 90.88 214 PHE A N 1
ATOM 1729 C CA . PHE A 1 214 ? 7.638 1.679 14.874 1.00 90.88 214 PHE A CA 1
ATOM 1730 C C . PHE A 1 214 ? 7.365 3.177 15.007 1.00 90.88 214 PHE A C 1
ATOM 1732 O O . PHE A 1 214 ? 6.309 3.669 14.615 1.00 90.88 214 PHE A O 1
ATOM 1739 N N . ASN A 1 215 ? 8.346 3.911 15.528 1.00 90.69 215 ASN A N 1
ATOM 1740 C CA . ASN A 1 215 ? 8.375 5.370 15.529 1.00 90.69 215 ASN A CA 1
ATOM 1741 C C . ASN A 1 215 ? 9.828 5.818 15.303 1.00 90.69 215 ASN A C 1
ATOM 1743 O O . ASN A 1 215 ? 10.755 5.247 15.879 1.00 90.69 215 ASN A O 1
ATOM 1747 N N . PHE A 1 216 ? 10.037 6.823 14.451 1.00 89.75 216 PHE A N 1
ATOM 1748 C CA . PHE A 1 216 ? 11.372 7.344 14.138 1.00 89.75 216 PHE A CA 1
ATOM 1749 C C . PHE A 1 216 ? 12.028 8.079 15.321 1.00 89.75 216 PHE A C 1
ATOM 1751 O O . PHE A 1 216 ? 13.249 8.222 15.366 1.00 89.75 216 PHE A O 1
ATOM 1758 N N . SER A 1 217 ? 11.238 8.536 16.295 1.00 93.25 217 SER A N 1
ATOM 1759 C CA . SER A 1 217 ? 11.706 9.179 17.518 1.00 93.25 217 SER A CA 1
ATOM 1760 C C . SER A 1 217 ? 11.854 8.163 18.650 1.00 93.25 217 SER A C 1
ATOM 1762 O O . SER A 1 217 ? 10.875 7.691 19.234 1.00 93.25 217 SER A O 1
ATOM 1764 N N . ARG A 1 218 ? 13.109 7.894 19.036 1.00 93.38 218 ARG A N 1
ATOM 1765 C CA . ARG A 1 218 ? 13.436 7.055 20.203 1.00 93.38 218 ARG A CA 1
ATOM 1766 C C . ARG A 1 218 ? 12.749 7.550 21.484 1.00 93.38 218 ARG A C 1
ATOM 1768 O O . ARG A 1 218 ? 12.234 6.761 22.265 1.00 93.38 218 ARG A O 1
ATOM 1775 N N . LYS A 1 219 ? 12.710 8.868 21.693 1.00 94.00 219 LYS A N 1
ATOM 1776 C CA . LYS A 1 219 ? 12.080 9.456 22.885 1.00 94.00 219 LYS A CA 1
ATOM 1777 C C . LYS A 1 219 ? 10.574 9.196 22.915 1.00 94.00 219 LYS A C 1
ATOM 1779 O O . LYS A 1 219 ? 10.009 8.971 23.981 1.00 94.00 219 LYS A O 1
ATOM 1784 N N . GLU A 1 220 ? 9.921 9.237 21.756 1.00 93.38 220 GLU A N 1
ATOM 1785 C CA . GLU A 1 220 ? 8.486 8.972 21.663 1.00 93.38 220 GLU A CA 1
ATOM 1786 C C . GLU A 1 220 ? 8.167 7.500 21.871 1.00 93.38 220 GLU A C 1
ATOM 1788 O O . GLU A 1 220 ? 7.266 7.214 22.652 1.00 93.38 220 GLU A O 1
ATOM 1793 N N . ILE A 1 221 ? 8.915 6.576 21.256 1.00 93.81 221 ILE A N 1
ATOM 1794 C CA . ILE A 1 221 ? 8.645 5.142 21.426 1.00 93.81 221 ILE A CA 1
ATOM 1795 C C . ILE A 1 221 ? 8.836 4.699 22.884 1.00 93.81 221 ILE A C 1
ATOM 1797 O O . ILE A 1 221 ? 7.998 3.977 23.419 1.00 93.81 221 ILE A O 1
ATOM 1801 N N . GLU A 1 222 ? 9.866 5.205 23.572 1.00 93.56 222 GLU A N 1
ATOM 1802 C CA . GLU A 1 222 ? 10.073 4.945 25.003 1.00 93.56 222 GLU A CA 1
ATOM 1803 C C . GLU A 1 222 ? 8.920 5.498 25.849 1.00 93.56 222 GLU A C 1
ATOM 1805 O O . GLU A 1 222 ? 8.441 4.838 26.771 1.00 93.56 222 GLU A O 1
ATOM 1810 N N . ARG A 1 223 ? 8.441 6.705 25.521 1.00 93.56 223 ARG A N 1
ATOM 1811 C CA . ARG A 1 223 ? 7.300 7.323 26.205 1.00 93.56 223 ARG A CA 1
ATOM 1812 C C . ARG A 1 223 ? 6.003 6.553 25.962 1.00 93.56 223 ARG A C 1
ATOM 1814 O O . ARG A 1 223 ? 5.222 6.411 26.897 1.00 93.56 223 ARG A O 1
ATOM 1821 N N . MET A 1 224 ? 5.769 6.088 24.735 1.00 93.69 224 MET A N 1
ATOM 1822 C CA . MET A 1 224 ? 4.612 5.264 24.377 1.00 93.69 224 MET A CA 1
ATOM 1823 C C . MET A 1 224 ? 4.609 3.965 25.180 1.00 93.69 224 MET A C 1
ATOM 1825 O O . MET A 1 224 ? 3.594 3.639 25.786 1.00 93.69 224 MET A O 1
ATOM 1829 N N . LEU A 1 225 ? 5.753 3.275 25.242 1.00 93.19 225 LEU A N 1
ATOM 1830 C CA . LEU A 1 225 ? 5.891 2.020 25.976 1.00 93.19 225 LEU A CA 1
ATOM 1831 C C . LEU A 1 225 ? 5.634 2.202 27.474 1.00 93.19 225 LEU A C 1
ATOM 1833 O O . LEU A 1 225 ? 4.782 1.511 28.020 1.00 93.19 225 LEU A O 1
ATOM 1837 N N . LYS A 1 226 ? 6.321 3.151 28.127 1.00 94.06 226 LYS A N 1
ATOM 1838 C CA . LYS A 1 226 ? 6.151 3.401 29.571 1.00 94.06 226 LYS A CA 1
ATOM 1839 C C . LYS A 1 226 ? 4.695 3.680 29.927 1.00 94.06 226 LYS A C 1
ATOM 1841 O O . LYS A 1 226 ? 4.134 3.027 30.794 1.00 94.06 226 LYS A O 1
ATOM 1846 N N . LYS A 1 227 ? 4.062 4.592 29.186 1.00 94.00 227 LYS A N 1
ATOM 1847 C CA . LYS A 1 227 ? 2.655 4.945 29.392 1.00 94.00 227 LYS A CA 1
ATOM 1848 C C . LYS A 1 227 ? 1.699 3.780 29.153 1.00 94.00 227 LYS A C 1
ATOM 1850 O O . LYS A 1 227 ? 0.695 3.683 29.845 1.00 94.00 227 LYS A O 1
ATOM 1855 N N . LEU A 1 228 ? 1.968 2.942 28.150 1.00 93.25 228 LEU A N 1
ATOM 1856 C CA . LEU A 1 228 ? 1.143 1.769 27.875 1.00 93.25 228 LEU A CA 1
ATOM 1857 C C . LEU A 1 228 ? 1.251 0.749 29.011 1.00 93.25 228 LEU A C 1
ATOM 1859 O O . LEU A 1 228 ? 0.227 0.232 29.437 1.00 93.25 228 LEU A O 1
ATOM 1863 N N . VAL A 1 229 ? 2.461 0.495 29.517 1.00 93.75 229 VAL A N 1
ATOM 1864 C CA . VAL A 1 229 ? 2.682 -0.402 30.662 1.00 93.75 229 VAL A CA 1
ATOM 1865 C C . VAL A 1 229 ? 1.965 0.125 31.905 1.00 93.75 229 VAL A C 1
ATOM 1867 O O . VAL A 1 229 ? 1.180 -0.611 32.488 1.00 93.75 229 VAL A O 1
ATOM 1870 N N . GLU A 1 230 ? 2.123 1.410 32.235 1.00 93.75 230 GLU A N 1
ATOM 1871 C CA . GLU A 1 230 ? 1.417 2.043 33.363 1.00 93.75 230 GLU A CA 1
ATOM 1872 C C . GLU A 1 230 ? -0.115 1.920 33.246 1.00 93.75 230 GLU A C 1
ATOM 1874 O O . GLU A 1 230 ? -0.812 1.742 34.241 1.00 93.75 230 GLU A O 1
ATOM 1879 N N . GLU A 1 231 ? -0.668 2.045 32.035 1.00 92.69 231 GLU A N 1
ATOM 1880 C CA . GLU A 1 231 ? -2.108 1.886 31.787 1.00 92.69 231 GLU A CA 1
ATOM 1881 C C . GLU A 1 231 ? -2.563 0.427 31.926 1.00 92.69 231 GLU A C 1
ATOM 1883 O O . GLU A 1 231 ? -3.661 0.174 32.421 1.00 92.69 231 GLU A O 1
ATOM 1888 N N . LEU A 1 232 ? -1.734 -0.531 31.504 1.00 92.44 232 LEU A N 1
ATOM 1889 C CA . LEU A 1 232 ? -2.010 -1.959 31.661 1.00 92.44 232 LEU A CA 1
ATOM 1890 C C . LEU A 1 232 ? -1.975 -2.375 33.135 1.00 92.44 232 LEU A C 1
ATOM 1892 O O . LEU A 1 232 ? -2.899 -3.050 33.580 1.00 92.44 232 LEU A O 1
ATOM 1896 N N . GLU A 1 233 ? -0.974 -1.923 33.893 1.00 93.44 233 GLU A N 1
ATOM 1897 C CA . GLU A 1 233 ? -0.846 -2.184 35.334 1.00 93.44 233 GLU A CA 1
ATOM 1898 C C . GLU A 1 233 ? -2.060 -1.646 36.101 1.00 93.44 233 GLU A C 1
ATOM 1900 O O . GLU A 1 233 ? -2.724 -2.396 36.815 1.00 93.44 233 GLU A O 1
ATOM 1905 N N . LYS A 1 234 ? -2.446 -0.383 35.860 1.00 92.81 234 LYS A N 1
ATOM 1906 C CA . LYS A 1 234 ? -3.635 0.223 36.490 1.00 92.81 234 LYS A CA 1
ATOM 1907 C C . LYS A 1 234 ? -4.914 -0.575 36.245 1.00 92.81 234 LYS A C 1
ATOM 1909 O O . LYS A 1 234 ? -5.755 -0.683 37.131 1.00 92.81 234 LYS A O 1
ATOM 1914 N N . ARG A 1 235 ? -5.082 -1.119 35.037 1.00 88.75 235 ARG A N 1
ATOM 1915 C CA . ARG A 1 235 ? -6.264 -1.913 34.666 1.00 88.75 235 ARG A CA 1
ATOM 1916 C C . ARG A 1 235 ? -6.215 -3.357 35.151 1.00 88.75 235 ARG A C 1
ATOM 1918 O O . ARG A 1 235 ? -7.241 -4.017 35.089 1.00 88.75 235 ARG A O 1
ATOM 1925 N N . GLN A 1 236 ? -5.058 -3.853 35.574 1.00 88.25 236 GLN A N 1
ATOM 1926 C CA . GLN A 1 236 ? -4.933 -5.170 36.193 1.00 88.25 236 GLN A CA 1
ATOM 1927 C C . GLN A 1 236 ? -5.283 -5.121 37.688 1.00 88.25 236 GLN A C 1
ATOM 1929 O O . GLN A 1 236 ? -5.752 -6.111 38.241 1.00 88.25 236 GLN A O 1
ATOM 1934 N N . GLU A 1 237 ? -5.060 -3.974 38.333 1.00 78.56 237 GLU A N 1
ATOM 1935 C CA . GLU A 1 237 ? -5.395 -3.732 39.743 1.00 78.56 237 GLU A CA 1
ATOM 1936 C C . GLU A 1 237 ? -6.875 -3.367 39.980 1.00 78.56 237 GLU A C 1
ATOM 1938 O O . GLU A 1 237 ? -7.312 -3.338 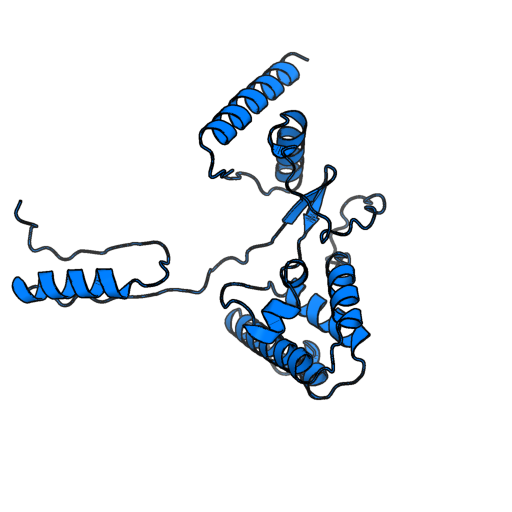41.131 1.00 78.56 237 GLU A O 1
ATOM 1943 N N . THR A 1 238 ? -7.639 -3.091 38.913 1.00 57.06 238 THR A N 1
ATOM 1944 C CA . THR A 1 238 ? -9.072 -2.730 38.954 1.00 57.06 238 THR A CA 1
ATOM 1945 C C . THR A 1 238 ? -9.940 -3.886 38.477 1.00 57.06 238 THR A C 1
ATOM 1947 O O . THR A 1 238 ? -10.965 -4.164 39.138 1.00 57.06 238 THR A O 1
#

Radius of gyration: 23.62 Å; Cα contacts (8 Å, |Δi|>4): 148; chains: 1; bounding box: 66×39×64 Å

Mean predicted aligned error: 8.73 Å

Sequence (238 aa):
MALIPCPFIALSATVADPSVFHNWLGRVNEKKELAKVSIIEHRERWNDLYKYVWHKGELRPLHPFCCLVESSVRRNGMSSDLTLVPREMVQLYQEVKKIIGPNKLWDRLSPKEFFAGMSFVTKIDSRNYEKQLKESFLELLKSNTLQTEGFSQLTLSLQQFPDLDLSFSPPPRVEAEASDLRNLTKETSYLQAATLFNLCKDLDKKDIMPAIVFNFSRKEIERMLKKLVEELEKRQET

pLDDT: mean 84.54, std 13.63, range [34.0, 95.75]

Organism: NCBI:txid2562239

Solvent-accessible surface area (backbone atoms only — not comparable to full-atom values): 15441 Å² total; per-residue (Å²): 134,82,78,73,97,63,92,82,83,89,87,74,79,92,61,98,70,58,61,67,61,50,53,52,51,36,54,55,27,57,77,64,76,46,75,85,75,82,86,84,88,78,88,80,69,92,69,83,81,84,47,67,42,80,54,97,91,40,84,39,73,46,49,73,71,54,77,60,52,67,74,53,38,74,74,73,47,78,65,90,82,71,73,76,50,74,69,54,52,53,50,52,54,53,52,50,43,71,67,62,48,92,42,80,80,59,58,62,63,35,68,74,63,61,52,55,93,56,93,70,85,50,73,66,56,54,51,54,49,50,50,54,53,52,53,48,51,54,46,35,45,75,71,55,64,50,40,73,68,49,51,53,52,41,37,56,54,56,62,55,75,74,84,73,87,66,95,67,82,71,78,88,69,72,82,73,76,87,70,69,72,85,70,70,69,99,68,70,61,71,66,36,36,69,52,48,50,51,48,52,51,54,34,51,77,66,71,59,61,87,76,87,87,83,64,95,46,67,70,54,49,54,50,37,49,55,42,38,51,56,52,51,53,57,62,71,79,105

Foldseek 3Di:
DDDDQDDDDDDDDDDPDCPVVLVVVQVVCVVVVHDGDDDDDDPDDPDDDFAWDCDPLDTATDQLLLPDDLVCCLVPNDDPPSDDDLLSLQLLLVLLCVLLPDDPLSVCLNPCNLCPPPPDQDPVNSVVSVVSSRVSVSVCSNVCSCPPVSSVSSSQSSSDRPPPPPVDDDPDDDPPPSDSPVPDDDDPCLLALVSVVSVVVNCVVVVNDDDDDDDPDPVSVVSNVVNVVVVVVVVVVD

InterPro domains:
  IPR052431 SKI2 subfamily ATP-dependent RNA helicases [PTHR44533] (1-237)